Protein AF-A0AB34H3B6-F1 (afdb_monomer_lite)

Secondary structure (DSSP, 8-state):
-PPP-------S-----GGGGSTTTTTTT----HHHHHHHHHHHHHHTTTGGGGGGGGGGSSSHHHHHHHHHHHHHHHHHHHHHHHHHHHHTTS-HHHHHH-S-HHHHHHHHHHGGGTTHHHHHHHHHHHHHHHHHHHHHHHHHHHHHHTTSS-GGGGPPPTTT---HHHHHHHHHHHHHHTT-S-HHHHHHHHHHHHHHHHHHHHHHHHHHHHH-TTS--SS--THHHHHHHHH--S--PPP--S--------------------

Radius of gyration: 26.5 Å; chains: 1; bounding box: 55×44×91 Å

Foldseek 3Di:
DDDDDPPPDDDPDDPQPCPCVPPVNVCPPPDPDPVVVVLVVLVVVVLVPDLVLVVVCLVVDDPSLPVVVVCCVVVVVVSVVVVVVVVVLLSSQDPPVRVVPDPCSQLVSLCRPVPVCSVVRVVVVVVVVVVVVVSVLVSQLVVQLVCVVVVNDPVLQNDADPPPRHSVVSSVVVVVVVVVVVPDPDPSVVSVVVSVVVVVVVVVVVVVVVVCCVPPVPDDDSHDDCVCVVVVCVVDPDDDDDDDDDDDPDDDDDDDDDDDDDDDDD

pLDDT: mean 74.02, std 20.7, range [25.81, 95.31]

Organism: Eschrichtius robustus (NCBI:txid9764)

Structure (mmCIF, N/CA/C/O backbone):
data_AF-A0AB34H3B6-F1
#
_entry.id   AF-A0AB34H3B6-F1
#
loop_
_atom_site.group_PDB
_atom_site.id
_atom_site.type_symbol
_atom_site.label_atom_id
_atom_site.label_alt_id
_atom_site.label_comp_id
_atom_site.label_asym_id
_atom_site.label_entity_id
_atom_site.label_seq_id
_atom_site.pdbx_PDB_ins_code
_atom_site.Cartn_x
_atom_site.Cartn_y
_atom_site.Cartn_z
_atom_site.occupancy
_atom_site.B_iso_or_equiv
_atom_site.auth_seq_id
_atom_site.auth_comp_id
_atom_site.auth_asym_id
_atom_site.auth_atom_id
_atom_site.pdbx_PDB_model_num
ATOM 1 N N . MET A 1 1 ? 2.565 -2.023 -38.053 1.00 35.88 1 MET A N 1
ATOM 2 C CA . MET A 1 1 ? 3.930 -1.892 -38.608 1.00 35.88 1 MET A CA 1
ATOM 3 C C . MET A 1 1 ? 4.882 -1.800 -37.419 1.00 35.88 1 MET A C 1
ATOM 5 O O . MET A 1 1 ? 5.209 -0.711 -36.973 1.00 35.88 1 MET A O 1
ATOM 9 N N . GLY A 1 2 ? 5.152 -2.948 -36.789 1.00 37.97 2 GLY A N 1
ATOM 10 C CA . GLY A 1 2 ? 5.937 -3.048 -35.554 1.00 37.97 2 GLY A CA 1
ATOM 11 C C . GLY A 1 2 ? 7.413 -3.235 -35.881 1.00 37.97 2 GLY A C 1
ATOM 12 O O . GLY A 1 2 ? 7.739 -3.979 -36.806 1.00 37.97 2 GLY A O 1
ATOM 13 N N . ARG A 1 3 ? 8.295 -2.532 -35.169 1.00 35.34 3 ARG A N 1
ATOM 14 C CA . ARG A 1 3 ? 9.741 -2.733 -35.303 1.00 35.34 3 ARG A CA 1
ATOM 15 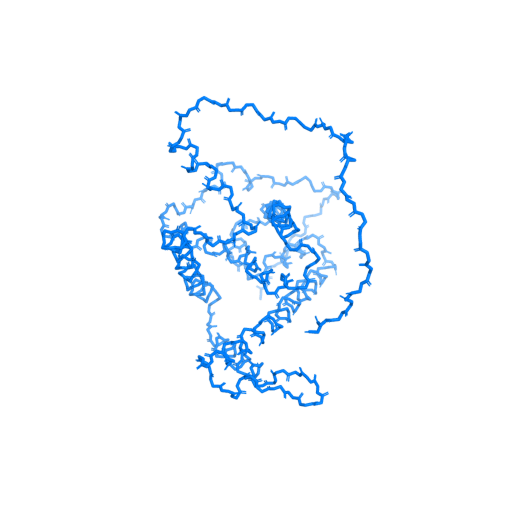C C . ARG A 1 3 ? 10.134 -4.065 -34.642 1.00 35.34 3 ARG A C 1
ATOM 17 O O . ARG A 1 3 ? 9.627 -4.346 -33.558 1.00 35.34 3 ARG A O 1
ATOM 24 N N . PRO A 1 4 ? 10.991 -4.880 -35.277 1.00 43.28 4 PRO A N 1
ATOM 25 C CA . PRO A 1 4 ? 11.461 -6.129 -34.697 1.00 43.28 4 PRO A CA 1
ATOM 26 C C . PRO A 1 4 ? 12.430 -5.851 -33.544 1.00 43.28 4 PRO A C 1
ATOM 28 O O . PRO A 1 4 ? 13.249 -4.938 -33.606 1.00 43.28 4 PRO A O 1
ATOM 31 N N . TYR A 1 5 ? 12.303 -6.652 -32.492 1.00 41.03 5 TYR A N 1
ATOM 32 C CA . TYR A 1 5 ? 13.225 -6.723 -31.368 1.00 41.03 5 TYR A CA 1
ATOM 33 C C . TYR A 1 5 ? 14.540 -7.350 -31.862 1.00 41.03 5 TYR A C 1
ATOM 35 O O . TYR A 1 5 ? 14.575 -8.509 -32.271 1.00 41.03 5 TYR A O 1
ATOM 43 N N . GLU A 1 6 ? 15.632 -6.588 -31.874 1.00 37.47 6 GLU A N 1
ATOM 44 C CA . GLU A 1 6 ? 16.966 -7.160 -32.066 1.00 37.47 6 GLU A CA 1
ATOM 45 C C . GLU A 1 6 ? 17.353 -7.923 -30.798 1.00 37.47 6 GLU A C 1
ATOM 47 O O . GLU A 1 6 ? 17.684 -7.348 -29.763 1.00 37.47 6 GLU A O 1
ATOM 52 N N . ALA A 1 7 ? 17.265 -9.249 -30.881 1.00 40.78 7 ALA A N 1
ATOM 53 C CA . ALA A 1 7 ? 17.792 -10.156 -29.879 1.00 40.78 7 ALA A CA 1
ATOM 54 C C . ALA A 1 7 ? 19.327 -10.107 -29.919 1.00 40.78 7 ALA A C 1
ATOM 56 O O . ALA A 1 7 ? 19.956 -10.671 -30.815 1.00 40.78 7 ALA A O 1
ATOM 57 N N . ALA A 1 8 ? 19.935 -9.437 -28.939 1.00 41.12 8 ALA A N 1
ATOM 58 C CA . ALA A 1 8 ? 21.369 -9.508 -28.704 1.00 41.12 8 ALA A CA 1
ATOM 59 C C . ALA A 1 8 ? 21.732 -10.911 -28.187 1.00 41.12 8 ALA A C 1
ATOM 61 O O . ALA A 1 8 ? 21.579 -11.235 -27.011 1.00 41.12 8 ALA A O 1
ATOM 62 N N . SER A 1 9 ? 22.196 -11.765 -29.096 1.00 45.03 9 SER A N 1
ATOM 63 C CA . SER A 1 9 ? 22.783 -13.070 -28.802 1.00 45.03 9 SER A CA 1
ATOM 64 C C . SER A 1 9 ? 24.197 -12.909 -28.226 1.00 45.03 9 SER A C 1
ATOM 66 O O . SER A 1 9 ? 25.133 -12.590 -28.958 1.00 45.03 9 SER A O 1
ATOM 68 N N . GLY A 1 10 ? 24.357 -13.171 -26.928 1.00 32.38 10 GLY A N 1
ATOM 69 C CA . GLY A 1 10 ? 25.639 -13.294 -26.224 1.00 32.38 10 GLY A CA 1
ATOM 70 C C . GLY A 1 10 ? 25.493 -14.225 -25.008 1.00 32.38 10 GLY A C 1
ATOM 71 O O . GLY A 1 10 ? 24.377 -14.385 -24.513 1.00 32.38 10 GLY A O 1
ATOM 72 N N . PRO A 1 11 ? 26.564 -14.908 -24.559 1.00 38.91 11 PRO A N 1
ATOM 73 C CA . PRO A 1 11 ? 26.460 -16.041 -23.647 1.00 38.91 11 PRO A CA 1
ATOM 74 C C . PRO A 1 11 ? 25.940 -15.628 -22.266 1.00 38.91 11 PRO A C 1
ATOM 76 O O . PRO A 1 11 ? 26.269 -14.571 -21.732 1.00 38.91 11 PRO A O 1
ATOM 79 N N . ALA A 1 12 ? 25.123 -16.517 -21.707 1.00 46.44 12 ALA A N 1
ATOM 80 C CA . ALA A 1 12 ? 24.476 -16.432 -20.410 1.00 46.44 12 ALA A CA 1
ATOM 81 C C . ALA A 1 12 ? 25.482 -16.225 -19.265 1.00 46.44 12 ALA A C 1
ATOM 83 O O . ALA A 1 12 ? 26.136 -17.169 -18.838 1.00 46.44 12 ALA A O 1
ATOM 84 N N . CYS A 1 13 ? 25.600 -14.974 -18.822 1.00 37.66 13 CYS A N 1
ATOM 85 C CA . CYS A 1 13 ? 25.981 -14.488 -17.491 1.00 37.66 13 CYS A CA 1
ATOM 86 C C . CYS A 1 13 ? 26.002 -12.959 -17.616 1.00 37.66 13 CYS A C 1
ATOM 88 O O . CYS A 1 13 ? 27.035 -12.356 -17.893 1.00 37.66 13 CYS A O 1
ATOM 90 N N . THR A 1 14 ? 24.824 -12.340 -17.531 1.00 42.84 14 THR A N 1
ATOM 91 C CA . THR A 1 14 ? 24.620 -10.894 -17.668 1.00 42.84 14 THR A CA 1
ATOM 92 C C . THR A 1 14 ? 25.473 -10.130 -16.657 1.00 42.84 14 THR A C 1
ATOM 94 O O . THR A 1 14 ? 25.101 -9.993 -15.492 1.00 42.84 14 THR A O 1
ATOM 97 N N . ALA A 1 15 ? 26.613 -9.607 -17.107 1.00 44.50 15 ALA A N 1
ATOM 98 C CA . ALA A 1 15 ? 27.239 -8.462 -16.470 1.00 44.50 15 ALA A CA 1
ATOM 99 C C . ALA A 1 15 ? 26.207 -7.326 -16.512 1.00 44.50 15 ALA A C 1
ATOM 101 O O . ALA A 1 15 ? 25.859 -6.851 -17.592 1.00 44.50 15 ALA A O 1
ATOM 102 N N . GLY A 1 16 ? 25.640 -6.967 -15.357 1.00 48.62 16 GLY A N 1
ATOM 103 C CA . GLY A 1 16 ? 24.670 -5.880 -15.265 1.00 48.62 16 GLY A CA 1
ATOM 104 C C . GLY A 1 16 ? 25.276 -4.615 -15.861 1.00 48.62 16 GLY A C 1
ATOM 105 O O . GLY A 1 16 ? 26.337 -4.167 -15.424 1.00 48.62 16 GLY A O 1
ATOM 106 N N . ASN A 1 17 ? 24.642 -4.063 -16.891 1.00 57.34 17 ASN A N 1
ATOM 107 C CA . ASN A 1 17 ? 25.086 -2.814 -17.484 1.00 57.34 17 ASN A CA 1
ATOM 108 C C . ASN A 1 17 ? 24.726 -1.681 -16.508 1.00 57.34 17 ASN A C 1
ATOM 110 O O . ASN A 1 17 ? 23.580 -1.253 -16.434 1.00 57.34 17 ASN A O 1
ATOM 114 N N . VAL A 1 18 ? 25.698 -1.231 -15.711 1.00 61.59 18 VAL A N 1
ATOM 115 C CA . VAL A 1 18 ? 25.513 -0.197 -14.672 1.00 61.59 18 VAL A CA 1
ATOM 116 C C . VAL A 1 18 ? 25.506 1.234 -15.222 1.00 61.59 18 VAL A C 1
ATOM 118 O O . VAL A 1 18 ? 25.518 2.180 -14.445 1.00 61.59 18 VAL A O 1
ATOM 121 N N . SER A 1 19 ? 25.454 1.420 -16.542 1.00 61.34 19 SER A N 1
ATOM 122 C CA . SER A 1 19 ? 25.451 2.751 -17.176 1.00 61.34 19 SER A CA 1
ATOM 123 C C . SER A 1 19 ? 24.285 3.647 -16.729 1.00 61.34 19 SER A C 1
ATOM 125 O O . SER A 1 19 ? 24.441 4.864 -16.626 1.00 61.34 19 SER A O 1
ATOM 127 N N . ASN A 1 20 ? 23.138 3.055 -16.380 1.00 60.47 20 ASN A N 1
ATOM 128 C CA . ASN A 1 20 ? 21.988 3.775 -15.813 1.00 60.47 20 ASN A CA 1
ATOM 129 C C . ASN A 1 20 ? 22.138 4.099 -14.312 1.00 60.47 20 ASN A C 1
ATOM 131 O O . ASN A 1 20 ? 21.362 4.889 -13.787 1.00 60.47 20 ASN A O 1
ATOM 135 N N . LEU A 1 21 ? 23.096 3.473 -13.619 1.00 61.31 21 LEU A N 1
ATOM 136 C CA . LEU A 1 21 ? 23.374 3.658 -12.187 1.00 61.31 21 LEU A CA 1
ATOM 137 C C . LEU A 1 21 ? 24.576 4.576 -11.933 1.00 61.31 21 LEU A C 1
ATOM 139 O O . LEU A 1 21 ? 24.942 4.809 -10.778 1.00 61.31 21 LEU A O 1
ATOM 143 N N . ASP A 1 22 ? 25.208 5.095 -12.988 1.00 67.50 22 ASP A N 1
ATOM 144 C CA . ASP A 1 22 ? 26.275 6.072 -12.837 1.00 67.50 22 ASP A CA 1
ATOM 145 C C . ASP A 1 22 ? 25.718 7.325 -12.132 1.00 67.50 22 ASP A C 1
ATOM 147 O O . ASP A 1 22 ? 24.701 7.878 -12.566 1.00 67.50 22 ASP A O 1
ATOM 151 N N . PRO A 1 23 ? 26.364 7.842 -11.066 1.00 60.81 23 PRO A N 1
ATOM 152 C CA . PRO A 1 23 ? 25.851 8.986 -10.303 1.00 60.81 23 PRO A CA 1
ATOM 153 C C . PRO A 1 23 ? 25.632 10.259 -11.134 1.00 60.81 23 PRO A C 1
ATOM 155 O O . PRO A 1 23 ? 24.926 11.165 -10.698 1.00 60.81 23 PRO A O 1
ATOM 158 N N . LYS A 1 24 ? 26.254 10.340 -12.318 1.00 60.97 24 LYS A N 1
ATOM 159 C CA . LYS A 1 24 ? 26.135 11.465 -13.254 1.00 60.97 24 LYS A CA 1
ATOM 160 C C . LYS A 1 24 ? 24.879 11.390 -14.131 1.00 60.97 24 LYS A C 1
ATOM 162 O O . LYS A 1 24 ? 24.302 12.435 -14.393 1.00 60.97 24 LYS A O 1
ATOM 167 N N . SER A 1 25 ? 24.460 10.191 -14.539 1.00 61.12 25 SER A N 1
ATOM 168 C CA . SER A 1 25 ? 23.263 9.947 -15.361 1.00 61.12 25 SER A CA 1
ATOM 169 C C . SER A 1 25 ? 22.015 9.677 -14.511 1.00 61.12 25 SER A C 1
ATOM 171 O O . SER A 1 25 ? 20.904 9.994 -14.920 1.00 61.12 25 SER A O 1
ATOM 173 N N . SER A 1 26 ? 22.186 9.162 -13.287 1.00 61.94 26 SER A N 1
ATOM 174 C CA . SER A 1 26 ? 21.082 8.745 -12.402 1.00 61.94 26 SER A CA 1
ATOM 175 C C . SER A 1 26 ? 20.159 9.884 -11.951 1.00 61.94 26 SER A C 1
ATOM 177 O O . SER A 1 26 ? 18.986 9.651 -11.673 1.00 61.94 26 SER A O 1
ATOM 179 N N . PHE A 1 27 ? 20.676 11.112 -11.851 1.00 66.94 27 PHE A N 1
ATOM 180 C CA . PHE A 1 27 ? 19.899 12.290 -11.435 1.00 66.94 27 PHE A CA 1
ATOM 181 C C . PHE A 1 27 ? 19.595 13.249 -12.592 1.00 66.94 27 PHE A C 1
ATOM 183 O O . PHE A 1 27 ? 18.986 14.303 -12.383 1.00 66.94 27 PHE A O 1
ATOM 190 N N . GLU A 1 28 ? 20.000 12.903 -13.812 1.00 62.88 28 GLU A N 1
ATOM 191 C CA . GLU A 1 28 ? 19.840 13.758 -14.981 1.00 62.88 28 GLU A CA 1
ATOM 192 C C . GLU A 1 28 ? 18.344 13.927 -15.311 1.00 62.88 28 GLU A C 1
ATOM 194 O O . GLU A 1 28 ? 17.594 12.960 -15.404 1.00 62.88 28 GLU A O 1
ATOM 199 N N . GLY A 1 29 ? 17.867 15.175 -15.392 1.00 67.75 29 GLY A N 1
ATOM 200 C CA . GLY A 1 29 ? 16.443 15.476 -15.607 1.00 67.75 29 GLY A CA 1
ATOM 201 C C . GLY A 1 29 ? 15.543 15.407 -14.360 1.00 67.75 29 GLY A C 1
ATOM 202 O O . GLY A 1 29 ? 14.331 15.611 -14.475 1.00 67.75 29 GLY A O 1
ATOM 203 N N . THR A 1 30 ? 16.099 15.182 -13.162 1.00 70.25 30 THR A N 1
ATOM 204 C CA . THR A 1 30 ? 15.311 15.159 -11.917 1.00 70.25 30 THR A CA 1
ATOM 205 C C . THR A 1 30 ? 14.800 16.554 -11.559 1.00 70.25 30 THR A C 1
ATOM 207 O O . THR A 1 30 ? 15.569 17.490 -11.334 1.00 70.25 30 THR A O 1
ATOM 210 N N . LYS A 1 31 ? 13.478 16.697 -11.443 1.00 74.75 31 LYS A N 1
ATOM 211 C CA . LYS A 1 31 ? 12.851 17.934 -10.964 1.00 74.75 31 LYS A CA 1
ATOM 212 C C . LYS A 1 31 ? 12.906 17.978 -9.437 1.00 74.75 31 LYS A C 1
ATOM 214 O O . LYS A 1 31 ? 12.082 17.363 -8.771 1.00 74.75 31 LYS A O 1
ATOM 219 N N . VAL A 1 32 ? 13.842 18.747 -8.889 1.00 78.38 32 VAL A N 1
ATOM 220 C CA . VAL A 1 32 ? 14.051 18.916 -7.433 1.00 78.38 32 VAL A CA 1
ATOM 221 C C . VAL A 1 32 ? 13.065 19.879 -6.759 1.00 78.38 32 VAL A C 1
ATOM 223 O O . VAL A 1 32 ? 13.283 20.311 -5.630 1.00 78.38 32 VAL A O 1
ATOM 226 N N . ASP A 1 33 ? 11.980 20.236 -7.443 1.00 87.62 33 ASP A N 1
ATOM 227 C CA . ASP A 1 33 ? 10.938 21.067 -6.853 1.00 87.62 33 ASP A CA 1
ATOM 228 C C . ASP A 1 33 ? 10.217 20.320 -5.722 1.00 87.62 33 ASP A C 1
ATOM 230 O O . ASP A 1 33 ? 9.939 19.120 -5.818 1.00 87.62 33 ASP A O 1
ATOM 234 N N . VAL A 1 34 ? 9.879 21.051 -4.659 1.00 86.00 34 VAL A N 1
ATOM 235 C CA . VAL A 1 34 ? 9.283 20.493 -3.438 1.00 86.00 34 VAL A CA 1
ATOM 236 C C . VAL A 1 34 ? 7.975 19.766 -3.756 1.00 86.00 34 VAL A C 1
ATOM 238 O O . VAL A 1 34 ? 7.725 18.696 -3.203 1.00 86.00 34 VAL A O 1
ATOM 241 N N . GLY A 1 35 ? 7.173 20.285 -4.693 1.00 85.19 35 GLY A N 1
ATOM 242 C CA . GLY A 1 35 ? 5.929 19.640 -5.114 1.00 85.19 35 GLY A CA 1
ATOM 243 C C . GLY A 1 35 ? 6.156 18.259 -5.733 1.00 85.19 35 GLY A C 1
ATOM 244 O O . GLY A 1 35 ? 5.478 17.299 -5.371 1.00 85.19 35 GLY A O 1
ATOM 245 N N . ASN A 1 36 ? 7.157 18.128 -6.607 1.00 84.88 36 ASN A N 1
ATOM 246 C CA . ASN A 1 36 ? 7.479 16.853 -7.255 1.00 84.88 36 ASN A CA 1
ATOM 247 C C . ASN A 1 36 ? 8.033 15.827 -6.260 1.00 84.88 36 ASN A C 1
ATOM 249 O O . ASN A 1 36 ? 7.684 14.650 -6.335 1.00 84.88 36 ASN A O 1
ATOM 253 N N . ILE A 1 37 ? 8.837 16.276 -5.290 1.00 87.06 37 ILE A N 1
ATOM 254 C CA . ILE A 1 37 ? 9.345 15.410 -4.220 1.00 87.06 37 ILE A CA 1
ATOM 255 C C . ILE A 1 37 ? 8.185 14.876 -3.370 1.00 87.06 37 ILE A C 1
ATOM 257 O O . ILE A 1 37 ? 8.136 13.683 -3.085 1.00 87.06 37 ILE A O 1
ATOM 261 N N . VAL A 1 38 ? 7.220 15.723 -2.999 1.00 86.69 38 VAL A N 1
ATOM 262 C CA . VAL A 1 38 ? 6.056 15.297 -2.201 1.00 86.69 38 VAL A CA 1
ATOM 263 C C . VAL A 1 38 ? 5.180 14.298 -2.963 1.00 86.69 38 VAL A C 1
ATOM 265 O O . VAL A 1 38 ? 4.775 13.288 -2.389 1.00 86.69 38 VAL A O 1
ATOM 268 N N . LEU A 1 39 ? 4.930 14.523 -4.256 1.00 85.31 39 LEU A N 1
ATOM 269 C CA . LEU A 1 39 ? 4.165 13.585 -5.089 1.00 85.31 39 LEU A CA 1
ATOM 270 C C . LEU A 1 39 ? 4.879 12.230 -5.240 1.00 85.31 39 LEU A C 1
ATOM 272 O O . LEU A 1 39 ? 4.243 11.174 -5.162 1.00 85.31 39 LEU A O 1
ATOM 276 N N . ALA A 1 40 ? 6.207 12.243 -5.383 1.00 86.81 40 ALA A N 1
ATOM 277 C CA . ALA A 1 40 ? 7.008 11.022 -5.388 1.00 86.81 40 ALA A CA 1
ATOM 278 C C . ALA A 1 40 ? 6.929 10.291 -4.035 1.00 86.81 40 ALA A C 1
ATOM 280 O O . ALA A 1 40 ? 6.748 9.072 -3.994 1.00 86.81 40 ALA A O 1
ATOM 281 N N . LEU A 1 41 ? 6.983 11.032 -2.921 1.00 87.56 41 LEU A N 1
ATOM 282 C CA . LEU A 1 41 ? 6.816 10.472 -1.580 1.00 87.56 41 LEU A CA 1
ATOM 283 C C . LEU A 1 41 ? 5.433 9.846 -1.383 1.00 87.56 41 LEU A C 1
ATOM 285 O O . LEU A 1 41 ? 5.354 8.799 -0.753 1.00 87.56 41 LEU A O 1
ATOM 289 N N . TYR A 1 42 ? 4.355 10.415 -1.928 1.00 88.56 42 TYR A N 1
ATOM 290 C CA . TYR A 1 42 ? 3.023 9.797 -1.851 1.00 88.56 42 TYR A CA 1
ATOM 291 C C . TYR A 1 42 ? 2.979 8.432 -2.530 1.00 88.56 42 TYR A C 1
ATOM 293 O O . TYR A 1 42 ? 2.486 7.474 -1.936 1.00 88.56 42 TYR A O 1
ATOM 301 N N . SER A 1 43 ? 3.573 8.317 -3.717 1.00 87.00 43 SER A N 1
ATOM 302 C CA . SER A 1 43 ? 3.665 7.036 -4.425 1.00 87.00 43 SER A CA 1
ATOM 303 C C . SER A 1 43 ? 4.504 6.017 -3.642 1.00 87.00 43 SER A C 1
ATOM 305 O O . SER A 1 43 ? 4.106 4.861 -3.494 1.00 87.00 43 SER A O 1
ATOM 307 N N . GLY A 1 44 ? 5.625 6.452 -3.057 1.00 88.56 44 GLY A N 1
ATOM 308 C CA . GLY A 1 44 ? 6.453 5.605 -2.195 1.00 88.56 44 GLY A CA 1
ATOM 309 C C . GLY A 1 44 ? 5.725 5.157 -0.924 1.00 88.56 44 GLY A C 1
ATOM 310 O O . GLY A 1 44 ? 5.699 3.974 -0.602 1.00 88.56 44 GLY A O 1
ATOM 311 N N . LEU A 1 45 ? 5.078 6.081 -0.215 1.00 87.94 45 LEU A N 1
ATOM 312 C CA . LEU A 1 45 ? 4.351 5.801 1.027 1.00 87.94 45 LEU A CA 1
ATOM 313 C C . LEU A 1 45 ? 3.134 4.901 0.794 1.00 87.94 45 LEU A C 1
ATOM 315 O O . LEU A 1 45 ? 2.810 4.094 1.664 1.00 87.94 45 LEU A O 1
ATOM 319 N N . PHE A 1 46 ? 2.495 5.001 -0.373 1.00 87.88 46 PHE A N 1
ATOM 320 C CA . PHE A 1 46 ? 1.444 4.076 -0.784 1.00 87.88 46 PHE A CA 1
ATOM 321 C C . PHE A 1 46 ? 1.970 2.636 -0.900 1.00 87.88 46 PHE A C 1
ATOM 323 O O . PHE A 1 46 ? 1.322 1.716 -0.405 1.00 87.88 46 PHE A O 1
ATOM 330 N N . ALA A 1 47 ? 3.174 2.436 -1.452 1.00 89.19 47 ALA A N 1
ATOM 331 C CA . ALA A 1 47 ? 3.795 1.111 -1.558 1.00 89.19 47 ALA A CA 1
ATOM 332 C C . ALA A 1 47 ? 4.139 0.483 -0.192 1.00 89.19 47 ALA A C 1
ATOM 334 O O . ALA A 1 47 ? 4.115 -0.739 -0.055 1.00 89.19 47 ALA A O 1
ATOM 335 N N . TYR A 1 48 ? 4.429 1.301 0.825 1.00 87.19 48 TYR A N 1
ATOM 336 C CA . TYR A 1 48 ? 4.591 0.857 2.221 1.00 87.19 48 TYR A CA 1
ATOM 337 C C . TYR A 1 48 ? 3.271 0.854 3.010 1.00 87.19 48 TYR A C 1
ATOM 339 O O . TYR A 1 48 ? 3.272 0.722 4.237 1.00 87.19 48 TYR A O 1
ATOM 347 N N . GLY A 1 49 ? 2.136 1.028 2.333 1.00 83.81 49 GLY A N 1
ATOM 348 C CA . GLY A 1 49 ? 0.816 1.029 2.941 1.00 83.81 49 GLY A CA 1
ATOM 349 C C . GLY A 1 49 ? 0.463 -0.296 3.621 1.00 83.81 49 GLY A C 1
ATOM 350 O O . GLY A 1 49 ? 1.055 -1.344 3.384 1.00 83.81 49 GLY A O 1
ATOM 351 N N . GLY A 1 50 ? -0.542 -0.244 4.493 1.00 80.31 50 GLY A N 1
ATOM 352 C CA . GLY A 1 50 ? -1.114 -1.434 5.129 1.00 80.31 50 GLY A CA 1
ATOM 353 C C . GLY A 1 50 ? -0.563 -1.790 6.509 1.00 80.31 50 GLY A C 1
ATOM 354 O O . GLY A 1 50 ? -1.136 -2.639 7.188 1.00 80.31 50 GLY A O 1
ATOM 355 N N . TRP A 1 51 ? 0.443 -1.065 7.001 1.00 82.12 51 TRP A N 1
ATOM 356 C CA . TRP A 1 51 ? 0.891 -1.161 8.396 1.00 82.12 51 TRP A CA 1
ATOM 357 C C . TRP A 1 51 ? -0.240 -0.903 9.410 1.00 82.12 51 TRP A C 1
ATOM 359 O O . TRP A 1 51 ? -0.239 -1.473 10.495 1.00 82.12 51 TRP A O 1
ATOM 369 N N . ASN A 1 52 ? -1.249 -0.101 9.048 1.00 80.00 52 ASN A N 1
ATOM 370 C CA . ASN A 1 52 ? -2.428 0.134 9.887 1.00 80.00 52 ASN A CA 1
ATOM 371 C C . ASN A 1 52 ? -3.302 -1.111 10.068 1.00 80.00 52 ASN A C 1
ATOM 373 O O . ASN A 1 52 ? -3.969 -1.231 11.094 1.00 80.00 52 ASN A O 1
ATOM 377 N N . TYR A 1 53 ? -3.300 -2.039 9.104 1.00 73.94 53 TYR A N 1
ATOM 378 C CA . TYR A 1 53 ? -4.156 -3.220 9.169 1.00 73.94 53 TYR A CA 1
ATOM 379 C C . TYR A 1 53 ? -3.728 -4.197 10.265 1.00 73.94 53 TYR A C 1
ATOM 381 O O . TYR A 1 53 ? -4.575 -4.898 10.816 1.00 73.94 53 TYR A O 1
ATOM 389 N N . LEU A 1 54 ? -2.446 -4.179 10.648 1.00 72.62 54 LEU A N 1
ATOM 390 C CA . LEU A 1 54 ? -1.914 -4.946 11.780 1.00 72.62 54 LEU A CA 1
ATOM 391 C C . LEU A 1 54 ? -2.663 -4.641 13.085 1.00 72.62 54 LEU A C 1
ATOM 393 O O . LEU A 1 54 ? -2.850 -5.539 13.906 1.00 72.62 54 LEU A O 1
ATOM 397 N N . ASN A 1 55 ? -3.156 -3.408 13.256 1.00 77.25 55 ASN A N 1
ATOM 398 C CA . ASN A 1 55 ? -3.917 -3.027 14.446 1.00 77.25 55 ASN A CA 1
ATOM 399 C C . ASN A 1 55 ? -5.222 -3.834 14.577 1.00 77.25 55 ASN A C 1
ATOM 401 O O . ASN A 1 55 ? -5.592 -4.216 15.680 1.00 77.25 55 ASN A O 1
ATOM 405 N N . PHE A 1 56 ? -5.885 -4.176 13.466 1.00 72.12 56 PHE A N 1
ATOM 406 C CA . PHE A 1 56 ? -7.133 -4.957 13.496 1.00 72.12 56 PHE A CA 1
ATOM 407 C C . PHE A 1 56 ? -6.924 -6.443 13.794 1.00 72.12 56 PHE A C 1
ATOM 409 O O . PHE A 1 56 ? -7.870 -7.130 14.170 1.00 72.12 56 PHE A O 1
ATOM 416 N N . VAL A 1 57 ? -5.703 -6.943 13.600 1.00 72.12 57 VAL A N 1
ATOM 417 C CA . VAL A 1 57 ? -5.321 -8.338 13.878 1.00 72.12 57 VAL A CA 1
ATOM 418 C C . VAL A 1 57 ? -4.589 -8.439 15.222 1.00 72.12 57 VAL A C 1
ATOM 420 O O . VAL A 1 57 ? -4.186 -9.512 15.656 1.00 72.12 57 VAL A O 1
ATOM 423 N N . THR A 1 58 ? -4.434 -7.316 15.929 1.00 77.88 58 THR A N 1
ATOM 424 C CA . THR A 1 58 ? -3.765 -7.284 17.234 1.00 77.88 58 THR A CA 1
ATOM 425 C C . THR A 1 58 ? -4.532 -8.088 18.283 1.00 77.88 58 THR A C 1
ATOM 427 O O . THR A 1 58 ? -3.903 -8.721 19.125 1.00 77.88 58 THR A O 1
ATOM 430 N N . GLU A 1 59 ? -5.866 -8.124 18.201 1.00 73.62 59 GLU A N 1
ATOM 431 C CA . GLU A 1 59 ? -6.716 -8.939 19.085 1.00 73.62 59 GLU A CA 1
ATOM 432 C C . GLU A 1 59 ? -6.490 -10.450 18.909 1.00 73.62 59 GLU A C 1
ATOM 434 O O . GLU A 1 59 ? -6.710 -11.221 19.837 1.00 73.62 59 GLU A O 1
ATOM 439 N N . GLU A 1 60 ? -6.003 -10.876 17.741 1.00 82.00 60 GLU A N 1
ATOM 440 C CA . GLU A 1 60 ? -5.718 -12.280 17.417 1.00 82.00 60 GLU A CA 1
ATOM 441 C C . GLU A 1 60 ? -4.245 -12.653 17.665 1.00 82.00 60 GLU A C 1
ATOM 443 O O . GLU A 1 60 ? -3.849 -13.813 17.535 1.00 82.00 60 GLU A O 1
ATOM 448 N N . MET A 1 61 ? -3.406 -11.678 18.021 1.00 82.31 61 MET A N 1
ATOM 449 C CA . MET A 1 61 ? -1.976 -11.878 18.211 1.00 82.31 61 MET A CA 1
ATOM 450 C C . MET A 1 61 ? -1.680 -12.461 19.595 1.00 82.31 61 MET A C 1
ATOM 452 O O . MET A 1 61 ? -2.100 -11.934 20.623 1.00 82.31 61 MET A O 1
ATOM 456 N N . ILE A 1 62 ? -0.860 -13.510 19.647 1.00 84.06 62 ILE A N 1
ATOM 457 C CA . ILE A 1 62 ? -0.331 -14.037 20.910 1.00 84.06 62 ILE A CA 1
ATOM 458 C C . ILE A 1 62 ? 0.612 -12.982 21.506 1.00 84.06 62 ILE A C 1
ATOM 460 O O . ILE A 1 62 ? 1.576 -12.595 20.850 1.00 84.06 62 ILE A O 1
ATOM 464 N N . ASN A 1 63 ? 0.371 -12.530 22.741 1.00 85.38 63 ASN A N 1
ATOM 465 C CA . ASN A 1 63 ? 1.179 -11.517 23.444 1.00 85.38 63 ASN A CA 1
ATOM 466 C C . ASN A 1 63 ? 1.413 -10.217 22.634 1.00 85.38 63 ASN A C 1
ATOM 468 O O . ASN A 1 63 ? 2.564 -9.872 22.324 1.00 85.38 63 ASN A O 1
ATOM 472 N N . PRO A 1 64 ? 0.350 -9.446 22.335 1.00 82.81 64 PRO A N 1
ATOM 473 C CA . PRO A 1 64 ? 0.421 -8.297 21.431 1.00 82.81 64 PRO A CA 1
ATOM 474 C C . PRO A 1 64 ? 1.394 -7.217 21.919 1.00 82.81 64 PRO A C 1
ATOM 476 O O . PRO A 1 64 ? 2.103 -6.616 21.119 1.00 82.81 64 PRO A O 1
ATOM 479 N N . TYR A 1 65 ? 1.516 -7.016 23.234 1.00 81.38 65 TYR A N 1
ATOM 480 C CA . TYR A 1 65 ? 2.365 -5.969 23.813 1.00 81.38 65 TYR A CA 1
ATOM 481 C C . TYR A 1 65 ? 3.857 -6.100 23.487 1.00 81.38 65 TYR A C 1
ATOM 483 O O . TYR A 1 65 ? 4.555 -5.090 23.406 1.00 81.38 65 TYR A O 1
ATOM 491 N N . ARG A 1 66 ? 4.348 -7.328 23.285 1.00 83.38 66 ARG A N 1
ATOM 492 C CA . ARG A 1 66 ? 5.750 -7.598 22.932 1.00 83.38 66 ARG A CA 1
ATOM 493 C C . ARG A 1 66 ? 5.911 -7.915 21.450 1.00 83.38 66 ARG A C 1
ATOM 495 O O . ARG A 1 66 ?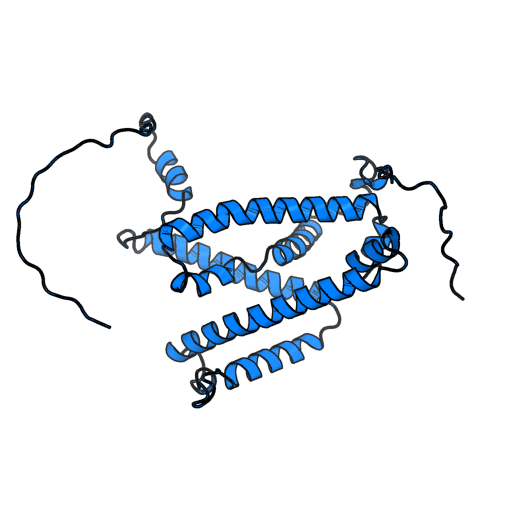 6.862 -7.446 20.829 1.00 83.38 66 ARG A O 1
ATOM 502 N N . ASN A 1 67 ? 4.989 -8.693 20.889 1.00 86.38 67 ASN A N 1
ATOM 503 C CA . ASN A 1 67 ? 5.129 -9.209 19.532 1.00 86.38 67 ASN A CA 1
ATOM 504 C C . ASN A 1 67 ? 4.787 -8.165 18.467 1.00 86.38 67 ASN A C 1
ATOM 506 O O . ASN A 1 67 ? 5.452 -8.135 17.438 1.00 86.38 67 ASN A O 1
ATOM 510 N N . LEU A 1 68 ? 3.844 -7.256 18.729 1.00 85.25 68 LEU A N 1
ATOM 511 C CA . LEU A 1 68 ? 3.489 -6.192 17.791 1.00 85.25 68 LEU A CA 1
ATOM 512 C C . LEU A 1 68 ? 4.656 -5.232 17.499 1.00 85.25 68 LEU A C 1
ATOM 514 O O . LEU A 1 68 ? 4.991 -5.063 16.326 1.00 85.25 68 LEU A O 1
ATOM 518 N N . PRO A 1 69 ? 5.329 -4.624 18.501 1.00 84.31 69 PRO A N 1
ATOM 519 C CA . PRO A 1 69 ? 6.455 -3.735 18.215 1.00 84.31 69 PRO A CA 1
ATOM 520 C C . PRO A 1 69 ? 7.640 -4.478 17.587 1.00 84.31 69 PRO A C 1
ATOM 522 O O . PRO A 1 69 ? 8.296 -3.939 16.698 1.00 84.31 69 PRO A O 1
ATOM 525 N N . LEU A 1 70 ? 7.897 -5.721 18.004 1.00 85.25 70 LEU A N 1
ATOM 526 C CA . LEU A 1 70 ? 8.979 -6.536 17.455 1.00 85.25 70 LEU A CA 1
ATOM 527 C C . LEU A 1 70 ? 8.714 -6.913 15.990 1.00 85.25 70 LEU A C 1
ATOM 529 O O . LEU A 1 70 ? 9.619 -6.814 15.165 1.00 85.25 70 LEU A O 1
ATOM 533 N N . ALA A 1 71 ? 7.469 -7.259 15.650 1.00 86.81 71 ALA A N 1
ATOM 534 C CA . ALA A 1 71 ? 7.061 -7.520 14.276 1.00 86.81 71 ALA A CA 1
ATOM 535 C C . ALA A 1 71 ? 7.293 -6.296 13.383 1.00 86.81 71 ALA A C 1
ATOM 537 O O . ALA A 1 71 ? 7.897 -6.444 12.328 1.00 86.81 71 ALA A O 1
ATOM 538 N N . ILE A 1 72 ? 6.910 -5.093 13.830 1.00 86.44 72 ILE A N 1
ATOM 539 C CA . ILE A 1 72 ? 7.109 -3.845 13.071 1.00 86.44 72 ILE A CA 1
ATOM 540 C C . ILE A 1 72 ? 8.601 -3.557 12.845 1.00 86.44 72 ILE A C 1
ATOM 542 O O . ILE A 1 72 ? 9.007 -3.236 11.727 1.00 86.44 72 ILE A O 1
ATOM 546 N N . ILE A 1 73 ? 9.428 -3.682 13.890 1.00 87.06 73 ILE A N 1
ATOM 547 C CA . ILE A 1 73 ? 10.870 -3.394 13.812 1.00 87.06 73 ILE A CA 1
ATOM 548 C C . ILE A 1 73 ? 11.586 -4.356 12.860 1.00 87.06 73 ILE A C 1
ATOM 550 O O . ILE A 1 73 ? 12.532 -3.945 12.197 1.00 87.06 73 ILE A O 1
ATOM 554 N N . ILE A 1 74 ? 11.145 -5.613 12.769 1.00 90.19 74 ILE A N 1
ATOM 555 C CA . ILE A 1 74 ? 11.740 -6.610 11.869 1.00 90.19 74 ILE A CA 1
ATOM 556 C C . ILE A 1 74 ? 11.163 -6.498 10.452 1.00 90.19 74 ILE A C 1
ATOM 558 O O . ILE A 1 74 ? 11.910 -6.579 9.479 1.00 90.19 74 ILE A O 1
ATOM 562 N N . SER A 1 75 ? 9.852 -6.286 10.303 1.00 90.31 75 SER A N 1
ATOM 563 C CA . SER A 1 75 ? 9.205 -6.273 8.989 1.00 90.31 75 SER A CA 1
ATOM 564 C C . SER A 1 75 ? 9.593 -5.053 8.157 1.00 90.31 75 SER A C 1
ATOM 566 O O . SER A 1 75 ? 9.838 -5.189 6.963 1.00 90.31 75 SER A O 1
ATOM 568 N N . LEU A 1 76 ? 9.684 -3.864 8.766 1.00 89.75 76 LEU A N 1
ATOM 569 C CA . LEU A 1 76 ? 10.021 -2.626 8.055 1.00 89.75 76 LEU A CA 1
ATOM 570 C C . LEU A 1 76 ? 11.369 -2.676 7.308 1.00 89.75 76 LEU A C 1
ATOM 572 O O . LEU A 1 76 ? 11.374 -2.381 6.109 1.00 89.75 76 LEU A O 1
ATOM 576 N N . PRO A 1 77 ? 12.506 -3.054 7.927 1.00 92.38 77 PRO A N 1
ATOM 577 C CA . PRO A 1 77 ? 13.785 -3.116 7.224 1.00 92.38 77 PRO A CA 1
ATOM 578 C C . PRO A 1 77 ? 13.809 -4.216 6.162 1.00 92.38 77 PRO A C 1
ATOM 580 O O . PRO A 1 77 ? 14.388 -4.004 5.100 1.00 92.38 77 PRO A O 1
ATOM 583 N N . ILE A 1 78 ? 13.148 -5.355 6.399 1.00 94.25 78 ILE A N 1
ATOM 584 C CA . ILE A 1 78 ? 13.062 -6.438 5.409 1.00 94.25 78 ILE A CA 1
ATOM 585 C C . ILE A 1 78 ? 12.313 -5.961 4.162 1.00 94.25 78 ILE A C 1
ATOM 587 O O . ILE A 1 78 ? 12.822 -6.105 3.053 1.00 94.25 78 ILE A O 1
ATOM 591 N N . VAL A 1 79 ? 11.137 -5.348 4.329 1.00 93.12 79 VAL A N 1
ATOM 592 C CA . VAL A 1 79 ? 10.356 -4.812 3.201 1.00 93.12 79 VAL A CA 1
ATOM 593 C C . VAL A 1 79 ? 11.144 -3.723 2.474 1.00 93.12 79 VAL A C 1
ATOM 595 O O . VAL A 1 79 ? 11.201 -3.723 1.247 1.00 93.12 79 VAL A O 1
ATOM 598 N N . THR A 1 80 ? 11.824 -2.851 3.224 1.00 92.44 80 THR A N 1
ATOM 599 C CA . THR A 1 80 ? 12.660 -1.789 2.648 1.00 92.44 80 THR A CA 1
ATOM 600 C C . THR A 1 80 ? 13.787 -2.363 1.796 1.00 92.44 80 THR A C 1
ATOM 602 O O . THR A 1 80 ? 13.996 -1.923 0.667 1.00 92.44 80 THR A O 1
ATOM 605 N N . LEU A 1 81 ? 14.483 -3.385 2.298 1.00 95.31 81 LEU A N 1
ATOM 606 C CA . LEU A 1 81 ? 15.553 -4.061 1.572 1.00 95.31 81 LEU A CA 1
ATOM 607 C C . LEU A 1 81 ? 15.034 -4.690 0.274 1.00 95.31 81 LEU A C 1
ATOM 609 O O . LEU A 1 81 ? 15.626 -4.484 -0.781 1.00 95.31 81 LEU A O 1
ATOM 613 N N . VAL A 1 82 ? 13.909 -5.408 0.330 1.00 94.69 82 VAL A N 1
ATOM 614 C CA . VAL A 1 82 ? 13.299 -6.035 -0.854 1.00 94.69 82 VAL A CA 1
ATOM 615 C C . VAL A 1 82 ? 12.896 -4.985 -1.890 1.00 94.69 82 VAL A C 1
ATOM 617 O O . VAL A 1 82 ? 13.156 -5.170 -3.079 1.00 94.69 82 VAL A O 1
ATOM 620 N N . TYR A 1 83 ? 12.314 -3.863 -1.465 1.00 93.19 83 TYR A N 1
ATOM 621 C CA . TYR A 1 83 ? 11.926 -2.787 -2.379 1.00 93.19 83 TYR A CA 1
ATOM 622 C C . TYR A 1 83 ? 13.141 -2.127 -3.034 1.00 93.19 83 TYR A C 1
ATOM 624 O O . TYR A 1 83 ? 13.127 -1.895 -4.242 1.00 93.19 83 TYR A O 1
ATOM 632 N N . VAL A 1 84 ? 14.211 -1.863 -2.279 1.00 92.88 84 VAL A N 1
ATOM 633 C CA . VAL A 1 84 ? 15.455 -1.306 -2.835 1.00 92.88 84 VAL A CA 1
ATOM 634 C C . VAL A 1 84 ? 16.089 -2.277 -3.833 1.00 92.88 84 VAL A C 1
ATOM 636 O O . VAL A 1 84 ? 16.445 -1.865 -4.934 1.00 92.88 84 VAL A O 1
ATOM 639 N N . LEU A 1 85 ? 16.170 -3.568 -3.496 1.00 92.50 85 LEU A N 1
ATOM 640 C CA . LEU A 1 85 ? 16.713 -4.595 -4.391 1.00 92.50 85 LEU A CA 1
ATOM 641 C C . LEU A 1 85 ? 15.882 -4.751 -5.671 1.00 92.50 85 LEU A C 1
ATOM 643 O O . LEU A 1 85 ? 16.445 -4.908 -6.751 1.00 92.50 85 LEU A O 1
ATOM 647 N N . THR A 1 86 ? 14.556 -4.663 -5.570 1.00 91.44 86 THR A N 1
ATOM 648 C CA . THR A 1 86 ? 13.661 -4.749 -6.735 1.00 91.44 86 THR A CA 1
ATOM 649 C C . THR A 1 86 ? 13.838 -3.543 -7.657 1.00 91.44 86 THR A C 1
ATOM 651 O O . THR A 1 86 ? 13.993 -3.711 -8.863 1.00 91.44 86 THR A O 1
ATOM 654 N N . ASN A 1 87 ? 13.901 -2.329 -7.098 1.00 90.50 87 ASN A N 1
ATOM 655 C CA . ASN A 1 87 ? 14.182 -1.127 -7.886 1.00 90.50 87 ASN A CA 1
ATOM 656 C C . ASN A 1 87 ? 15.561 -1.205 -8.558 1.00 90.50 87 ASN A C 1
ATOM 658 O O . ASN A 1 87 ? 15.685 -0.893 -9.738 1.00 90.50 87 ASN A O 1
ATOM 662 N N . LEU A 1 88 ? 16.586 -1.688 -7.847 1.00 88.62 88 LEU A N 1
ATOM 663 C CA . LEU A 1 88 ? 17.917 -1.903 -8.418 1.00 88.62 88 LEU A CA 1
ATOM 664 C C . LEU A 1 88 ? 17.883 -2.886 -9.604 1.00 88.62 88 LEU A C 1
ATOM 666 O O . LEU A 1 88 ? 18.526 -2.648 -10.628 1.00 88.62 88 LEU A O 1
ATOM 670 N N . ALA A 1 89 ? 17.102 -3.964 -9.503 1.00 88.00 89 ALA A N 1
ATOM 671 C CA . ALA A 1 89 ? 16.917 -4.907 -10.604 1.00 88.00 89 ALA A CA 1
ATOM 672 C C . ALA A 1 89 ? 16.236 -4.254 -11.823 1.00 88.00 89 ALA A C 1
ATOM 674 O O . ALA A 1 89 ? 16.629 -4.522 -12.958 1.00 88.00 89 ALA A O 1
ATOM 675 N N . TYR A 1 90 ? 15.275 -3.349 -11.617 1.00 87.44 90 TYR A N 1
ATOM 676 C CA . TYR A 1 90 ? 14.647 -2.610 -12.718 1.00 87.44 90 TYR A CA 1
ATOM 677 C C . TYR A 1 90 ? 15.611 -1.625 -13.391 1.00 87.44 90 TYR A C 1
ATOM 679 O O . TYR A 1 90 ? 15.745 -1.653 -14.611 1.00 87.44 90 TYR A O 1
ATOM 687 N N . PHE A 1 91 ? 16.363 -0.828 -12.625 1.00 84.50 91 PHE A N 1
ATOM 688 C CA . PHE A 1 91 ? 17.300 0.155 -13.193 1.00 84.50 91 PHE A CA 1
ATOM 689 C C . PHE A 1 91 ? 18.498 -0.467 -13.931 1.00 84.50 91 PHE A C 1
ATOM 691 O O . PHE A 1 91 ? 19.045 0.147 -14.847 1.00 84.50 91 PHE A O 1
ATOM 698 N N . THR A 1 92 ? 18.915 -1.683 -13.564 1.00 83.81 92 THR A N 1
ATOM 699 C CA . THR A 1 92 ? 20.009 -2.391 -14.262 1.00 83.81 92 THR A CA 1
ATOM 700 C C . THR A 1 92 ? 19.596 -2.977 -15.611 1.00 83.81 92 THR A C 1
ATOM 702 O O . THR A 1 92 ? 20.460 -3.380 -16.388 1.00 83.81 92 THR A O 1
ATOM 705 N N . THR A 1 93 ? 18.295 -3.050 -15.893 1.00 82.94 93 THR A N 1
ATOM 706 C CA . THR A 1 93 ? 17.764 -3.830 -17.017 1.00 82.94 93 THR A CA 1
ATOM 707 C C . THR A 1 93 ? 16.928 -3.004 -17.981 1.00 82.94 93 THR A C 1
ATOM 709 O O . THR A 1 93 ? 17.022 -3.215 -19.187 1.00 82.94 93 THR A O 1
ATOM 712 N N . LEU A 1 94 ? 16.164 -2.037 -17.474 1.00 81.75 94 LEU A N 1
ATOM 713 C CA . LEU A 1 94 ? 15.335 -1.128 -18.258 1.00 81.75 94 LEU A CA 1
ATOM 714 C C . LEU A 1 94 ? 15.887 0.297 -18.173 1.00 81.75 94 LEU A C 1
ATOM 716 O O . LEU A 1 94 ? 16.398 0.720 -17.132 1.00 81.75 94 LEU A O 1
ATOM 720 N N . SER A 1 95 ? 15.766 1.061 -19.261 1.00 84.44 95 SER A N 1
ATOM 721 C CA . SER A 1 95 ? 16.097 2.488 -19.223 1.00 84.44 95 SER A CA 1
ATOM 722 C C . SER A 1 95 ? 15.003 3.291 -18.495 1.00 84.44 95 SER A C 1
ATOM 724 O O . SER A 1 95 ? 13.834 2.886 -18.495 1.00 84.44 95 SER A O 1
ATOM 726 N N . PRO A 1 96 ? 15.327 4.455 -17.895 1.00 80.44 96 PRO A N 1
ATOM 727 C CA . PRO A 1 96 ? 14.331 5.307 -17.240 1.00 80.44 96 PRO A CA 1
ATOM 728 C C . PRO A 1 96 ? 13.159 5.699 -18.151 1.00 80.44 96 PRO A C 1
ATOM 730 O O . PRO A 1 96 ? 12.011 5.698 -17.715 1.00 80.44 96 PRO A O 1
ATOM 733 N N . GLU A 1 97 ? 13.418 5.967 -19.433 1.00 83.06 97 GLU A N 1
ATOM 734 C CA . GLU A 1 97 ? 12.378 6.313 -20.413 1.00 83.06 97 GLU A CA 1
ATOM 735 C C . GLU A 1 97 ? 11.400 5.155 -20.673 1.00 83.06 97 GLU A C 1
ATOM 737 O O . GLU A 1 97 ? 10.191 5.368 -20.792 1.00 83.06 97 GLU A O 1
ATOM 742 N N . GLN A 1 98 ? 11.901 3.916 -20.711 1.00 82.69 98 GLN A N 1
ATOM 743 C CA . GLN A 1 98 ? 11.062 2.722 -20.851 1.00 82.69 98 GLN A CA 1
ATOM 744 C C . GLN A 1 98 ? 10.190 2.506 -19.610 1.00 82.69 98 GLN A C 1
ATOM 746 O O . GLN A 1 98 ? 9.010 2.194 -19.736 1.00 82.69 98 GLN A O 1
ATOM 751 N N . MET A 1 99 ? 10.730 2.739 -18.411 1.00 85.00 99 MET A N 1
ATOM 752 C CA . MET A 1 99 ? 9.950 2.623 -17.173 1.00 85.00 99 MET A CA 1
ATOM 753 C C . MET A 1 99 ? 8.856 3.686 -17.057 1.00 85.00 99 MET A C 1
ATOM 755 O O . MET A 1 99 ? 7.775 3.381 -16.569 1.00 85.00 99 MET A O 1
ATOM 759 N N . LEU A 1 100 ? 9.107 4.913 -17.523 1.00 83.94 100 LEU A N 1
ATOM 760 C CA . LEU A 1 100 ? 8.114 5.994 -17.498 1.00 83.94 100 LEU A CA 1
ATOM 761 C C . LEU A 1 100 ? 6.976 5.800 -18.509 1.00 83.94 100 LEU A C 1
ATOM 763 O O . LEU A 1 100 ? 5.893 6.347 -18.318 1.00 83.94 100 LEU A O 1
ATOM 767 N N . THR A 1 101 ? 7.224 5.062 -19.591 1.00 85.25 101 THR A N 1
ATOM 768 C CA . THR A 1 101 ? 6.222 4.781 -20.633 1.00 85.25 101 THR A CA 1
ATOM 769 C C . THR A 1 101 ? 5.474 3.469 -20.407 1.00 85.25 101 THR A C 1
ATOM 771 O O . THR A 1 101 ? 4.421 3.261 -21.009 1.00 85.25 101 THR A O 1
ATOM 774 N N . SER A 1 102 ? 5.988 2.602 -19.534 1.00 85.88 102 SER A N 1
ATOM 775 C CA . SER A 1 102 ? 5.377 1.323 -19.200 1.00 85.88 102 SER A CA 1
ATOM 776 C C . SER A 1 102 ? 4.327 1.448 -18.100 1.00 85.88 102 SER A C 1
ATOM 778 O O . SER A 1 102 ? 4.591 1.958 -17.013 1.00 85.88 102 SER A O 1
ATOM 780 N N . GLU A 1 103 ? 3.142 0.889 -18.345 1.00 82.50 103 GLU A N 1
ATOM 781 C CA . GLU A 1 103 ? 2.113 0.723 -17.312 1.00 82.50 103 GLU A CA 1
ATOM 782 C C . GLU A 1 103 ? 2.450 -0.417 -16.328 1.00 82.50 103 GLU A C 1
ATOM 784 O O . GLU A 1 103 ? 1.940 -0.442 -15.208 1.00 82.50 103 GLU A O 1
ATOM 789 N N . ALA A 1 104 ? 3.308 -1.367 -16.725 1.00 87.06 104 ALA A N 1
ATOM 790 C CA . ALA A 1 104 ? 3.597 -2.585 -15.969 1.00 87.06 104 ALA A CA 1
ATOM 791 C C . ALA A 1 104 ? 5.084 -2.976 -16.044 1.00 87.06 104 ALA A C 1
ATOM 793 O O . ALA A 1 104 ? 5.458 -3.987 -16.642 1.00 87.06 104 ALA A O 1
ATOM 794 N N . VAL A 1 105 ? 5.926 -2.217 -15.339 1.00 87.19 105 VAL A N 1
ATOM 795 C CA . VAL A 1 105 ? 7.396 -2.380 -15.312 1.00 87.19 105 VAL A CA 1
ATOM 796 C C . VAL A 1 105 ? 7.843 -3.820 -15.008 1.00 87.19 105 VAL A C 1
ATOM 798 O O . VAL A 1 105 ? 8.785 -4.329 -15.615 1.00 87.19 105 VAL A O 1
ATOM 801 N N . ALA A 1 106 ? 7.143 -4.520 -14.109 1.00 86.88 106 ALA A N 1
ATOM 802 C CA . ALA A 1 106 ? 7.461 -5.908 -13.767 1.00 86.88 106 ALA A CA 1
ATOM 803 C C . ALA A 1 106 ? 7.297 -6.874 -14.956 1.00 86.88 106 ALA A C 1
ATOM 805 O O . ALA A 1 106 ? 8.081 -7.811 -15.105 1.00 86.88 106 ALA A O 1
ATOM 806 N N . VAL A 1 107 ? 6.290 -6.655 -15.806 1.00 86.38 107 VAL A N 1
ATOM 807 C CA . VAL A 1 107 ? 6.024 -7.505 -16.975 1.00 86.38 107 VAL A CA 1
ATOM 808 C C . VAL A 1 107 ? 7.090 -7.280 -18.042 1.00 86.38 107 VAL A C 1
ATOM 810 O O . VAL A 1 107 ? 7.592 -8.253 -18.601 1.00 86.38 107 VAL A O 1
ATOM 813 N N . ASP A 1 108 ? 7.507 -6.034 -18.261 1.00 86.75 108 ASP A N 1
ATOM 814 C CA . ASP A 1 108 ? 8.586 -5.715 -19.203 1.00 86.75 108 ASP A CA 1
ATOM 815 C C . ASP A 1 108 ? 9.926 -6.302 -18.764 1.00 86.75 108 ASP A C 1
ATOM 817 O O . ASP A 1 108 ? 10.638 -6.902 -19.573 1.00 86.75 108 ASP A O 1
ATOM 821 N N . PHE A 1 109 ? 10.222 -6.245 -17.462 1.00 86.81 109 PHE A N 1
ATOM 822 C CA . PHE A 1 109 ? 11.368 -6.941 -16.881 1.00 86.81 109 PHE A CA 1
ATOM 823 C C . PHE A 1 109 ? 11.320 -8.454 -17.162 1.00 86.81 109 PHE A C 1
ATOM 825 O O . PHE A 1 109 ? 12.328 -9.059 -17.547 1.00 86.81 109 PHE A O 1
ATOM 832 N N . GLY A 1 110 ? 10.142 -9.067 -16.993 1.00 84.50 110 GLY A N 1
ATOM 833 C CA . GLY A 1 110 ? 9.908 -10.483 -17.270 1.00 84.50 110 GLY A CA 1
ATOM 834 C C . GLY A 1 110 ? 10.073 -10.839 -18.747 1.00 84.50 110 GLY A C 1
ATOM 835 O O . GLY A 1 110 ? 10.711 -11.840 -19.065 1.00 84.50 110 GLY A O 1
ATOM 836 N N . ASN A 1 111 ? 9.557 -10.007 -19.651 1.00 86.31 111 ASN A N 1
ATOM 837 C CA . ASN A 1 111 ? 9.709 -10.185 -21.095 1.00 86.31 111 ASN A CA 1
ATOM 838 C C . ASN A 1 111 ? 11.180 -10.127 -21.525 1.00 86.31 111 ASN A C 1
ATOM 840 O O . ASN A 1 111 ? 11.591 -10.920 -22.371 1.00 86.31 111 ASN A O 1
ATOM 844 N N . TYR A 1 112 ? 11.976 -9.246 -20.911 1.00 84.12 112 TYR A N 1
ATOM 845 C CA . TYR A 1 112 ? 13.396 -9.103 -21.228 1.00 84.12 112 TYR A CA 1
ATOM 846 C C . TYR A 1 112 ? 14.238 -10.320 -20.799 1.00 84.12 112 TYR A C 1
ATOM 848 O O . TYR A 1 112 ? 15.101 -10.759 -21.554 1.00 84.12 112 TYR A O 1
ATOM 856 N N . HIS A 1 113 ? 13.983 -10.902 -19.618 1.00 84.19 113 HIS A N 1
ATOM 857 C CA . HIS A 1 113 ? 14.825 -11.985 -19.072 1.00 84.19 113 HIS A CA 1
ATOM 858 C C . HIS A 1 113 ? 14.300 -13.396 -19.322 1.00 84.19 113 HIS A C 1
ATOM 860 O O . HIS A 1 113 ? 15.085 -14.326 -19.495 1.00 84.19 113 HIS A O 1
ATOM 866 N N . LEU A 1 114 ? 12.981 -13.587 -19.264 1.00 79.94 114 LEU A N 1
ATOM 867 C CA . LEU A 1 114 ? 12.382 -14.921 -19.179 1.00 79.94 114 LEU A CA 1
ATOM 868 C C . LEU A 1 114 ? 11.923 -15.450 -20.539 1.00 79.94 114 LEU A C 1
ATOM 870 O O . LEU A 1 114 ? 11.637 -16.643 -20.645 1.00 79.94 114 LEU A O 1
ATOM 874 N N . GLY A 1 115 ? 11.869 -14.602 -21.574 1.00 80.31 115 GLY A N 1
ATOM 875 C CA . GLY A 1 115 ? 11.506 -14.986 -22.939 1.00 80.31 115 GLY A CA 1
ATOM 876 C C . GLY A 1 115 ? 10.217 -15.813 -22.981 1.00 80.31 115 GLY A C 1
ATOM 877 O O . GLY A 1 115 ? 9.132 -15.301 -22.732 1.00 80.31 115 GLY A O 1
ATOM 878 N N . VAL A 1 116 ? 10.340 -17.119 -23.240 1.00 78.62 116 VAL A N 1
ATOM 879 C CA . VAL A 1 116 ? 9.218 -18.080 -23.318 1.00 78.62 116 VAL A CA 1
ATOM 880 C C . VAL A 1 116 ? 8.443 -18.216 -21.994 1.00 78.62 116 VAL A C 1
ATOM 882 O O . VAL A 1 116 ? 7.260 -18.550 -21.998 1.00 78.62 116 VAL A O 1
ATOM 885 N N . MET A 1 117 ? 9.080 -17.935 -20.855 1.00 81.06 117 MET A N 1
ATOM 886 C CA . MET A 1 117 ? 8.480 -18.029 -19.517 1.00 81.06 117 MET A CA 1
ATOM 887 C C . MET A 1 117 ? 7.993 -16.677 -18.972 1.00 81.06 117 MET A C 1
ATOM 889 O O . MET A 1 117 ? 7.725 -16.555 -17.776 1.00 81.06 117 MET A O 1
ATOM 893 N N . SER A 1 118 ? 7.846 -15.652 -19.818 1.00 83.44 118 SER A N 1
ATOM 894 C CA . SER A 1 118 ? 7.427 -14.316 -19.373 1.00 83.44 118 SER A CA 1
ATOM 895 C C . SER A 1 118 ? 6.012 -14.267 -18.788 1.00 83.44 118 SER A C 1
ATOM 897 O O . SER A 1 118 ? 5.736 -13.414 -17.947 1.00 83.44 118 SER A O 1
ATOM 899 N N . TRP A 1 119 ? 5.142 -15.222 -19.143 1.00 86.38 119 TRP A N 1
ATOM 900 C CA . TRP A 1 119 ? 3.774 -15.351 -18.620 1.00 86.38 119 TRP A CA 1
ATOM 901 C C . TRP A 1 119 ? 3.711 -15.597 -17.105 1.00 86.38 119 TRP A C 1
ATOM 903 O O . TRP A 1 119 ? 2.687 -15.336 -16.476 1.00 86.38 119 TRP A O 1
ATOM 913 N N . ILE A 1 120 ? 4.802 -16.069 -16.501 1.00 90.56 120 ILE A N 1
ATOM 914 C CA . ILE A 1 120 ? 4.868 -16.379 -15.073 1.00 90.56 120 ILE A CA 1
ATOM 915 C C . ILE A 1 120 ? 4.728 -15.107 -14.223 1.00 90.56 120 ILE A C 1
ATOM 917 O O . ILE A 1 120 ? 4.004 -15.098 -13.226 1.00 90.56 120 ILE A O 1
ATOM 921 N N . ILE A 1 121 ? 5.377 -14.014 -14.633 1.00 90.94 121 ILE A N 1
ATOM 922 C CA . ILE A 1 121 ? 5.367 -12.745 -13.895 1.00 90.94 121 ILE A CA 1
ATOM 923 C C . ILE A 1 121 ? 3.956 -12.151 -13.755 1.00 90.94 121 ILE A C 1
ATOM 925 O O . ILE A 1 121 ? 3.538 -11.931 -12.616 1.00 90.94 121 ILE A O 1
ATOM 929 N N . PRO A 1 122 ? 3.177 -11.920 -14.834 1.00 90.62 122 PRO A N 1
ATOM 930 C CA . PRO A 1 122 ? 1.830 -11.376 -14.701 1.00 90.62 122 PRO A CA 1
ATOM 931 C C . PRO A 1 122 ? 0.892 -12.302 -13.915 1.00 90.62 122 PRO A C 1
ATOM 933 O O . PRO A 1 122 ? 0.016 -11.803 -13.214 1.00 90.62 122 PRO A O 1
ATOM 936 N N . VAL A 1 123 ? 1.091 -13.627 -13.952 1.00 93.62 123 VAL A N 1
ATOM 937 C CA . VAL A 1 123 ? 0.308 -14.565 -13.129 1.00 93.62 123 VAL A CA 1
ATOM 938 C C . VAL A 1 123 ? 0.581 -14.355 -11.638 1.00 93.62 123 VAL A C 1
ATOM 940 O O . VAL A 1 123 ? -0.361 -14.179 -10.867 1.00 93.62 123 VAL A O 1
ATOM 943 N N . PHE A 1 124 ? 1.847 -14.320 -11.213 1.00 93.62 124 PHE A N 1
ATOM 944 C CA . PHE A 1 124 ? 2.179 -14.102 -9.800 1.00 93.62 124 PHE A CA 1
ATOM 945 C C . PHE A 1 124 ? 1.806 -12.699 -9.312 1.00 93.62 124 PHE A C 1
ATOM 947 O O . PHE A 1 124 ? 1.287 -12.559 -8.203 1.00 93.62 124 PHE A O 1
ATOM 954 N N . VAL A 1 125 ? 2.008 -11.669 -10.142 1.00 92.81 125 VAL A N 1
ATOM 955 C CA . VAL A 1 125 ? 1.573 -10.298 -9.830 1.00 92.81 125 VAL A CA 1
ATOM 956 C C . VAL A 1 125 ? 0.051 -10.247 -9.688 1.00 92.81 125 VAL A C 1
ATOM 958 O O . VAL A 1 125 ? -0.448 -9.728 -8.692 1.00 92.81 125 VAL A O 1
ATOM 961 N N . GLY A 1 126 ? -0.693 -10.864 -10.610 1.00 93.81 126 GLY A N 1
ATOM 962 C CA . GLY A 1 126 ? -2.153 -10.936 -10.551 1.00 93.81 126 GLY A CA 1
ATOM 963 C C . GLY A 1 126 ? -2.668 -11.649 -9.297 1.00 93.81 126 GLY A C 1
ATOM 964 O O . GLY A 1 126 ? -3.562 -11.136 -8.623 1.00 93.81 126 GLY A O 1
ATOM 965 N N . LEU A 1 127 ? -2.067 -12.787 -8.932 1.00 95.00 127 LEU A N 1
ATOM 966 C CA . LEU A 1 127 ? -2.399 -13.512 -7.698 1.00 95.00 127 LEU A CA 1
ATOM 967 C C . LEU A 1 127 ? -2.117 -12.675 -6.441 1.00 95.00 127 LEU A C 1
ATOM 969 O O . LEU A 1 127 ? -2.918 -12.684 -5.506 1.00 95.00 127 LEU A O 1
ATOM 973 N N . SER A 1 128 ? -1.019 -11.915 -6.430 1.00 94.50 128 SER A N 1
ATOM 974 C CA . SER A 1 128 ? -0.677 -11.003 -5.332 1.00 94.50 128 SER A CA 1
ATOM 975 C C . SER A 1 128 ? -1.696 -9.865 -5.194 1.00 94.50 128 SER A C 1
ATOM 977 O O . SER A 1 128 ? -2.232 -9.632 -4.106 1.00 94.50 128 SER A O 1
ATOM 979 N N . CYS A 1 129 ? -2.047 -9.205 -6.304 1.00 92.31 129 CYS A N 1
ATOM 980 C CA . CYS A 1 129 ? -3.069 -8.158 -6.324 1.00 92.31 129 CYS A CA 1
ATOM 981 C C . CYS A 1 129 ? -4.431 -8.688 -5.848 1.00 92.31 129 CYS A C 1
ATOM 983 O O . CYS A 1 129 ? -5.095 -8.042 -5.036 1.00 92.31 129 CYS A O 1
ATOM 985 N N . PHE A 1 130 ? -4.820 -9.889 -6.287 1.00 93.38 130 PHE A N 1
ATOM 986 C CA . PHE A 1 130 ? -6.048 -10.545 -5.836 1.00 93.38 130 PHE A CA 1
ATOM 987 C C . PHE A 1 130 ? -6.037 -10.811 -4.323 1.00 93.38 130 PHE A C 1
ATOM 989 O O . PHE A 1 130 ? -7.011 -10.510 -3.629 1.00 93.38 130 PHE A O 1
ATOM 996 N N . GLY A 1 131 ? -4.917 -11.311 -3.790 1.00 92.94 131 GLY A N 1
ATOM 997 C CA . GLY A 1 131 ? -4.734 -11.525 -2.354 1.00 92.94 131 GLY A CA 1
ATOM 998 C C . GLY A 1 131 ? -4.852 -10.235 -1.534 1.00 92.94 131 GLY A C 1
ATOM 999 O O . GLY A 1 131 ? -5.510 -10.228 -0.493 1.00 92.94 131 GLY A O 1
ATOM 1000 N N . SER A 1 132 ? -4.282 -9.130 -2.026 1.00 90.75 132 SER A N 1
ATOM 1001 C CA . SER A 1 132 ? -4.339 -7.820 -1.361 1.00 90.75 132 SER A CA 1
ATOM 1002 C C . SER A 1 132 ? -5.770 -7.272 -1.252 1.00 90.75 132 SER A C 1
ATOM 1004 O O . SER A 1 132 ? -6.197 -6.837 -0.175 1.00 90.75 132 SER A O 1
ATOM 1006 N N . VAL A 1 133 ? -6.552 -7.358 -2.335 1.00 90.62 133 VAL A N 1
ATOM 1007 C CA . VAL A 1 133 ? -7.962 -6.928 -2.332 1.00 90.62 133 VAL A CA 1
ATOM 1008 C C . VAL A 1 133 ? -8.797 -7.810 -1.405 1.00 90.62 133 VAL A C 1
ATOM 1010 O O . VAL A 1 133 ? -9.584 -7.291 -0.614 1.00 90.62 133 VAL A O 1
ATOM 1013 N N . ASN A 1 134 ? -8.583 -9.128 -1.429 1.00 90.88 134 ASN A N 1
ATOM 1014 C CA . ASN A 1 134 ? -9.279 -10.053 -0.534 1.00 90.88 134 ASN A CA 1
ATOM 1015 C C . ASN A 1 134 ? -8.991 -9.743 0.950 1.00 90.88 134 ASN A C 1
ATOM 1017 O O . ASN A 1 134 ? -9.911 -9.642 1.759 1.00 90.88 134 ASN A O 1
ATOM 1021 N N . GLY A 1 135 ? -7.724 -9.497 1.302 1.00 87.06 135 GLY A N 1
ATOM 1022 C CA . GLY A 1 135 ? -7.341 -9.071 2.653 1.00 87.06 135 GLY A CA 1
ATOM 1023 C C . GLY A 1 135 ? -8.004 -7.755 3.075 1.00 87.06 135 GLY A C 1
ATOM 1024 O O . GLY A 1 135 ? -8.484 -7.628 4.203 1.00 87.06 135 GLY A O 1
ATOM 1025 N N . SER A 1 136 ? -8.104 -6.799 2.149 1.00 87.00 136 SER A N 1
ATOM 1026 C CA . SER A 1 136 ? -8.727 -5.491 2.393 1.00 87.00 136 SER A CA 1
ATOM 1027 C C . SER A 1 136 ? -10.242 -5.582 2.635 1.00 87.00 136 SER A C 1
ATOM 1029 O O . SER A 1 136 ? -10.800 -4.784 3.392 1.00 87.00 136 SER A O 1
ATOM 1031 N N . LEU A 1 137 ? -10.927 -6.569 2.047 1.00 87.75 137 LEU A N 1
ATOM 1032 C CA . LEU A 1 137 ? -12.356 -6.807 2.292 1.00 87.75 137 LEU A CA 1
ATOM 1033 C C . LEU A 1 137 ? -12.616 -7.305 3.721 1.00 87.75 137 LEU A C 1
ATOM 1035 O O . LEU A 1 137 ? -13.566 -6.852 4.370 1.00 87.75 137 LEU A O 1
ATOM 1039 N N . PHE A 1 138 ? -11.749 -8.178 4.247 1.00 83.44 138 PHE A N 1
ATOM 1040 C CA . PHE A 1 138 ? -11.854 -8.647 5.631 1.00 83.44 138 PHE A CA 1
ATOM 1041 C C . PHE A 1 138 ? -11.690 -7.506 6.636 1.00 83.44 138 PHE A C 1
ATOM 1043 O O . PHE A 1 138 ? -12.505 -7.380 7.551 1.00 83.44 138 PHE A O 1
ATOM 1050 N N . THR A 1 139 ? -10.695 -6.637 6.456 1.00 83.62 139 THR A N 1
ATOM 1051 C CA . THR A 1 139 ? -10.460 -5.511 7.376 1.00 83.62 139 THR A CA 1
ATOM 1052 C C . THR A 1 139 ? -11.570 -4.464 7.297 1.00 83.62 139 THR A C 1
ATOM 1054 O O . THR A 1 139 ? -12.058 -4.013 8.335 1.00 83.62 139 THR A O 1
ATOM 1057 N N . SER A 1 140 ? -12.041 -4.140 6.089 1.00 84.88 140 SER A N 1
ATOM 1058 C CA . SER A 1 140 ? -13.119 -3.163 5.876 1.00 84.88 140 SER A CA 1
ATOM 1059 C C . SER A 1 140 ? -14.408 -3.574 6.588 1.00 84.88 140 SER A C 1
ATOM 1061 O O . SER A 1 140 ? -15.046 -2.756 7.250 1.00 84.88 140 SER A O 1
ATOM 1063 N N . SER A 1 141 ? -14.772 -4.858 6.524 1.00 83.69 141 SER A N 1
ATOM 1064 C CA . SER A 1 141 ? -15.983 -5.360 7.182 1.00 83.69 141 SER A CA 1
ATOM 1065 C C . SER A 1 141 ? -15.974 -5.196 8.710 1.00 83.69 141 SER A C 1
ATOM 1067 O O . SER A 1 141 ? -16.990 -4.807 9.289 1.00 83.69 141 SER A O 1
ATOM 1069 N N . ARG A 1 142 ? -14.819 -5.403 9.363 1.00 82.81 142 ARG A N 1
ATOM 1070 C CA . ARG A 1 142 ? -14.655 -5.196 10.814 1.00 82.81 142 ARG A CA 1
ATOM 1071 C C . ARG A 1 142 ? -14.871 -3.735 11.200 1.00 82.81 142 ARG A C 1
ATOM 1073 O O . ARG A 1 142 ? -15.545 -3.454 12.189 1.00 82.81 142 ARG A O 1
ATOM 1080 N N . LEU A 1 143 ? -14.347 -2.811 10.395 1.00 84.56 143 LEU A N 1
ATOM 1081 C CA . LEU A 1 143 ? -14.483 -1.377 10.639 1.00 84.56 143 LEU A CA 1
ATOM 1082 C C . LEU A 1 143 ? -15.950 -0.923 10.580 1.00 84.56 143 LEU A C 1
ATOM 1084 O O . LEU A 1 143 ? -16.407 -0.223 11.483 1.00 84.56 143 LEU A O 1
ATOM 1088 N N . PHE A 1 144 ? -16.706 -1.359 9.565 1.00 84.62 144 PHE A N 1
ATOM 1089 C CA . PHE A 1 144 ? -18.135 -1.033 9.458 1.00 84.62 144 PHE A CA 1
ATOM 1090 C C . PHE A 1 144 ? -18.954 -1.615 10.613 1.00 84.62 144 PHE A C 1
ATOM 1092 O O . PHE A 1 144 ? -19.848 -0.942 11.125 1.00 84.62 144 PHE A O 1
ATOM 1099 N N . PHE A 1 145 ? -18.627 -2.831 11.060 1.00 81.62 145 PHE A N 1
ATOM 1100 C CA . PHE A 1 145 ? -19.306 -3.467 12.187 1.00 81.62 145 PHE A CA 1
ATOM 1101 C C . PHE A 1 145 ? -19.132 -2.674 13.489 1.00 81.62 145 PHE A C 1
ATOM 1103 O O . PHE A 1 145 ? -20.118 -2.391 14.171 1.00 81.62 145 PHE A O 1
ATOM 1110 N N . VAL A 1 146 ? -17.900 -2.270 13.814 1.00 83.25 146 VAL A N 1
ATOM 1111 C CA . VAL A 1 146 ? -17.619 -1.464 15.013 1.00 83.25 146 VAL A CA 1
ATOM 1112 C C . VAL A 1 146 ? -18.237 -0.068 14.888 1.00 83.25 146 VAL A C 1
ATOM 1114 O O . VAL A 1 146 ? -18.918 0.379 15.806 1.00 83.25 146 VAL A O 1
ATOM 1117 N N . GLY A 1 14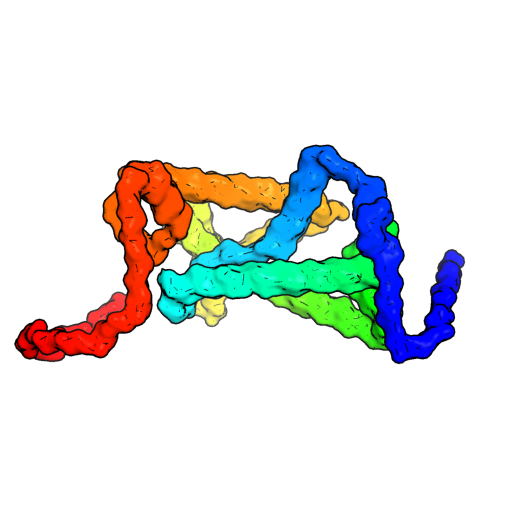7 ? -18.099 0.594 13.734 1.00 85.19 147 GLY A N 1
ATOM 1118 C CA . GLY A 1 147 ? -18.647 1.941 13.532 1.00 85.19 147 GLY A CA 1
ATOM 1119 C C . GLY A 1 147 ? -20.178 2.013 13.617 1.00 85.19 147 GLY A C 1
ATOM 1120 O O . GLY A 1 147 ? -20.724 2.996 14.115 1.00 85.19 147 GLY A O 1
ATOM 1121 N N . ALA A 1 148 ? -20.886 0.966 13.186 1.00 84.62 148 ALA A N 1
ATOM 1122 C CA . ALA A 1 148 ? -22.339 0.881 13.331 1.00 84.62 148 ALA A CA 1
ATOM 1123 C C . ALA A 1 148 ? -22.781 0.506 14.758 1.00 84.62 148 ALA A C 1
ATOM 1125 O O . ALA A 1 148 ? -23.853 0.931 15.185 1.00 84.62 148 ALA A O 1
ATOM 1126 N N . ARG A 1 149 ? -21.965 -0.234 15.528 1.00 80.94 149 ARG A N 1
ATOM 1127 C CA . ARG A 1 149 ? -22.235 -0.501 16.956 1.00 80.94 149 ARG A CA 1
ATOM 1128 C C . ARG A 1 149 ? -22.133 0.753 17.820 1.00 80.94 149 ARG A C 1
ATOM 1130 O O . ARG A 1 149 ? -22.944 0.915 18.723 1.00 80.94 149 ARG A O 1
ATOM 1137 N N . GLU A 1 150 ? -21.194 1.637 17.503 1.00 86.00 150 GLU A N 1
ATOM 1138 C CA . GLU A 1 150 ? -21.028 2.936 18.172 1.00 86.00 150 GLU A CA 1
ATOM 1139 C C . GLU A 1 150 ? -22.059 3.991 17.709 1.00 86.00 150 GLU A C 1
ATOM 1141 O O . GLU A 1 150 ? -22.027 5.138 18.142 1.00 86.00 150 GLU A O 1
ATOM 1146 N N . GLY A 1 151 ? -22.990 3.629 16.816 1.00 84.31 151 GLY A N 1
ATOM 1147 C CA . GLY A 1 151 ? -24.066 4.514 16.353 1.00 84.31 151 GLY A CA 1
ATOM 1148 C C . GLY A 1 151 ? -23.647 5.570 15.323 1.00 84.31 151 GLY A C 1
ATOM 1149 O O . GLY A 1 151 ? -24.467 6.405 14.946 1.00 84.31 151 GLY A O 1
ATOM 1150 N N . HIS A 1 152 ? -22.405 5.536 14.828 1.00 87.75 152 HIS A N 1
ATOM 1151 C CA . HIS A 1 152 ? -21.912 6.472 13.808 1.00 87.75 152 HIS A CA 1
ATOM 1152 C C . HIS A 1 152 ? -22.374 6.127 12.385 1.00 87.75 152 HIS A C 1
ATOM 1154 O O . HIS A 1 152 ? -22.387 6.993 11.511 1.00 87.75 152 HIS A O 1
ATOM 1160 N N . LEU A 1 153 ? -22.737 4.867 12.143 1.00 85.69 153 LEU A N 1
ATOM 1161 C CA . LEU A 1 153 ? -23.193 4.362 10.850 1.00 85.69 153 LEU A CA 1
ATOM 1162 C C . LEU A 1 153 ? -24.596 3.745 10.966 1.00 85.69 153 LEU A C 1
ATOM 1164 O O . LEU A 1 153 ? -24.946 3.229 12.029 1.00 85.69 153 LEU A O 1
ATOM 1168 N N . PRO A 1 154 ? -25.393 3.737 9.879 1.00 84.12 154 PRO A N 1
ATOM 1169 C CA . PRO A 1 154 ? -26.686 3.063 9.856 1.00 84.12 154 PRO A CA 1
ATOM 1170 C C . PRO A 1 154 ? -26.570 1.596 10.286 1.00 84.12 154 PRO A C 1
ATOM 1172 O O . PRO A 1 154 ? -25.720 0.859 9.782 1.00 84.12 154 PRO A O 1
ATOM 1175 N N . SER A 1 155 ? -27.483 1.146 11.147 1.00 80.19 155 SER A N 1
ATOM 1176 C CA . SER A 1 155 ? -27.518 -0.225 11.685 1.00 80.19 155 SER A CA 1
ATOM 1177 C C . SER A 1 155 ? -27.646 -1.317 10.615 1.00 80.19 155 SER A C 1
ATOM 1179 O O . SER A 1 155 ? -27.346 -2.479 10.869 1.00 80.19 155 SER A O 1
ATOM 1181 N N . ILE A 1 156 ? -28.040 -0.957 9.391 1.00 81.25 156 ILE A N 1
ATOM 1182 C CA . ILE A 1 156 ? -28.100 -1.881 8.256 1.00 81.25 156 ILE A CA 1
ATOM 1183 C C . ILE A 1 156 ? -26.707 -2.391 7.844 1.00 81.25 156 ILE A C 1
ATOM 1185 O O . ILE A 1 156 ? -26.590 -3.504 7.338 1.00 81.25 156 ILE A O 1
ATOM 1189 N N . LEU A 1 157 ? -25.645 -1.611 8.091 1.00 78.38 157 LEU A N 1
ATOM 1190 C CA . LEU A 1 157 ? -24.267 -1.972 7.737 1.00 78.38 157 LEU A CA 1
ATOM 1191 C C . LEU A 1 157 ? -23.634 -2.967 8.722 1.00 78.38 157 LEU A C 1
ATOM 1193 O O . LEU A 1 157 ? -22.689 -3.652 8.341 1.00 78.38 157 LEU A O 1
ATOM 1197 N N . SER A 1 158 ? -24.156 -3.094 9.949 1.00 78.19 158 SER A N 1
ATOM 1198 C CA . SER A 1 158 ? -23.726 -4.115 10.920 1.00 78.19 158 SER A CA 1
ATOM 1199 C C . SER A 1 158 ? -24.526 -5.416 10.845 1.00 78.19 158 SER A C 1
ATOM 1201 O O . SER A 1 158 ? -24.254 -6.334 11.620 1.00 78.19 158 SER A O 1
ATOM 1203 N N . MET A 1 159 ? -25.500 -5.535 9.934 1.00 79.56 159 MET A N 1
ATOM 1204 C CA . MET A 1 159 ? -26.280 -6.765 9.799 1.00 79.56 159 MET A CA 1
ATOM 1205 C C . MET A 1 159 ? -25.416 -7.919 9.284 1.00 79.56 159 MET A C 1
ATOM 1207 O O . MET A 1 159 ? -24.820 -7.860 8.207 1.00 79.56 159 MET A O 1
ATOM 1211 N N . ILE A 1 160 ? -25.404 -9.005 10.053 1.00 82.25 160 ILE A N 1
ATOM 1212 C CA . ILE A 1 160 ? -24.692 -10.241 9.735 1.00 82.25 160 ILE A CA 1
ATOM 1213 C C . ILE A 1 160 ? -25.697 -11.264 9.205 1.00 82.25 160 ILE A C 1
ATOM 1215 O O . ILE A 1 160 ? -26.781 -11.439 9.764 1.00 82.25 160 ILE A O 1
ATOM 1219 N N . HIS A 1 161 ? -25.346 -11.959 8.121 1.00 81.62 161 HIS A N 1
ATOM 1220 C CA . HIS A 1 161 ? -26.208 -13.001 7.572 1.00 81.62 161 HIS A CA 1
ATOM 1221 C C . HIS A 1 161 ? -26.300 -14.207 8.534 1.00 81.62 161 HIS A C 1
ATOM 1223 O O . HIS A 1 161 ? -25.262 -14.767 8.887 1.00 81.62 161 HIS A O 1
ATOM 1229 N N . PRO A 1 162 ? -27.504 -14.683 8.910 1.00 75.62 162 PRO A N 1
ATOM 1230 C CA . PRO A 1 162 ? -27.671 -15.669 9.984 1.00 75.62 162 PRO A CA 1
ATOM 1231 C C . PRO A 1 162 ? -27.095 -17.062 9.684 1.00 75.62 162 PRO A C 1
ATOM 1233 O O . PRO A 1 162 ? -26.782 -17.792 10.615 1.00 75.62 162 PRO A O 1
ATOM 1236 N N . ARG A 1 163 ? -26.949 -17.450 8.407 1.00 79.88 163 ARG A N 1
ATOM 1237 C CA . ARG A 1 163 ? -26.408 -18.772 8.025 1.00 79.88 163 ARG A CA 1
ATOM 1238 C C . ARG A 1 163 ? -24.915 -18.788 7.715 1.00 79.88 163 ARG A C 1
ATOM 1240 O O . ARG A 1 163 ? -24.256 -19.783 7.974 1.00 79.88 163 ARG A O 1
ATOM 1247 N N . LEU A 1 164 ? -24.406 -17.710 7.125 1.00 78.56 164 LEU A N 1
ATOM 1248 C CA . LEU A 1 164 ? -23.032 -17.621 6.613 1.00 78.56 164 LEU A CA 1
ATOM 1249 C C . LEU A 1 164 ? -22.130 -16.792 7.531 1.00 78.56 164 LEU A C 1
ATOM 1251 O O . LEU A 1 164 ? -20.924 -16.778 7.334 1.00 78.56 164 LEU A O 1
ATOM 1255 N N . LEU A 1 165 ? -22.712 -16.084 8.508 1.00 79.25 165 LEU A N 1
ATOM 1256 C CA . LEU A 1 165 ? -22.015 -15.184 9.430 1.00 79.25 165 LEU A CA 1
ATOM 1257 C C . LEU A 1 165 ? -21.180 -14.098 8.722 1.00 79.25 165 LEU A C 1
ATOM 1259 O O . LEU A 1 165 ? -20.277 -13.510 9.307 1.00 79.25 165 LEU A O 1
ATOM 1263 N N . THR A 1 166 ? -21.513 -13.790 7.466 1.00 80.50 166 THR A N 1
ATOM 1264 C CA . THR A 1 166 ? -20.850 -12.765 6.655 1.00 80.50 166 THR A CA 1
ATOM 1265 C C . THR A 1 166 ? -21.621 -11.439 6.695 1.00 80.50 166 THR A C 1
ATOM 1267 O O . THR A 1 166 ? -22.848 -11.451 6.514 1.00 80.50 166 THR A O 1
ATOM 1270 N N . PRO A 1 167 ? -20.944 -10.287 6.848 1.00 82.38 167 PRO A N 1
ATOM 1271 C CA . PRO A 1 167 ? -21.570 -8.967 6.796 1.00 82.38 167 PRO A CA 1
ATOM 1272 C C . PRO A 1 167 ? -21.793 -8.537 5.334 1.00 82.38 167 PRO A C 1
ATOM 1274 O O . PRO A 1 167 ? -21.008 -7.808 4.729 1.00 82.38 167 PRO A O 1
ATOM 1277 N N . VAL A 1 168 ? -22.869 -9.047 4.728 1.00 85.56 168 VAL A N 1
ATOM 1278 C CA . VAL A 1 168 ? -23.182 -8.828 3.302 1.00 85.56 168 VAL A CA 1
ATOM 1279 C C . VAL A 1 168 ? -23.403 -7.342 2.965 1.00 85.56 168 VAL A C 1
ATOM 1281 O O . VAL A 1 168 ? -22.807 -6.881 1.991 1.00 85.56 168 VAL A O 1
ATOM 1284 N N . PRO A 1 169 ? -24.177 -6.549 3.739 1.00 85.44 169 PRO A N 1
ATOM 1285 C CA . PRO A 1 169 ? -24.453 -5.155 3.376 1.00 85.44 169 PRO A CA 1
ATOM 1286 C C . PRO A 1 169 ? -23.205 -4.263 3.341 1.00 85.44 169 PRO A C 1
ATOM 1288 O O . PRO A 1 169 ? -23.066 -3.446 2.432 1.00 85.44 169 PRO A O 1
ATOM 1291 N N . SER A 1 170 ? -22.260 -4.444 4.273 1.00 85.81 170 SER A N 1
ATOM 1292 C CA . SER A 1 170 ? -21.006 -3.678 4.285 1.00 85.81 170 SER A CA 1
ATOM 1293 C C . SER A 1 170 ? -20.104 -4.016 3.097 1.00 85.81 170 SER A C 1
ATOM 1295 O O . SER A 1 170 ? -19.446 -3.134 2.544 1.00 85.81 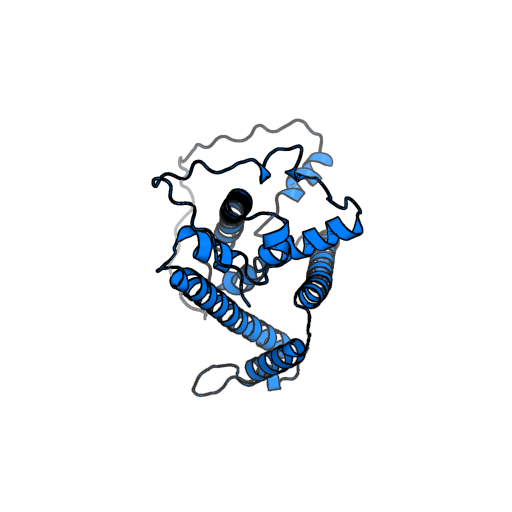170 SER A O 1
ATOM 1297 N N . LEU A 1 171 ? -20.083 -5.286 2.676 1.00 87.62 171 LEU A N 1
ATOM 1298 C CA . LEU A 1 171 ? -19.315 -5.720 1.507 1.00 87.62 171 LEU A CA 1
ATOM 1299 C C . LEU A 1 171 ? -19.910 -5.162 0.214 1.00 87.62 171 LEU A C 1
ATOM 1301 O O . LEU A 1 171 ? -19.169 -4.657 -0.625 1.00 87.62 171 LEU A O 1
ATOM 1305 N N . VAL A 1 172 ? -21.240 -5.184 0.077 1.00 89.56 172 VAL A N 1
ATOM 1306 C CA . VAL A 1 172 ? -21.933 -4.580 -1.071 1.00 89.56 172 VAL A CA 1
ATOM 1307 C C . VAL A 1 172 ? -21.672 -3.077 -1.130 1.00 89.56 172 VAL A C 1
ATOM 1309 O O . VAL A 1 172 ? -21.353 -2.563 -2.198 1.00 89.56 172 VAL A O 1
ATOM 1312 N N . PHE A 1 173 ? -21.738 -2.379 0.007 1.00 89.25 173 PHE A N 1
ATOM 1313 C CA . PHE A 1 173 ? -21.430 -0.951 0.078 1.00 89.25 173 PHE A CA 1
ATOM 1314 C C . PHE A 1 173 ? -19.985 -0.648 -0.341 1.00 89.25 173 PHE A C 1
ATOM 1316 O O . PHE A 1 173 ? -19.752 0.242 -1.157 1.00 89.25 173 PHE A O 1
ATOM 1323 N N . THR A 1 174 ? -19.023 -1.425 0.165 1.00 89.75 174 THR A N 1
ATOM 1324 C CA . THR A 1 174 ? -17.602 -1.274 -0.187 1.00 89.75 174 THR A CA 1
ATOM 1325 C C . THR A 1 174 ? -17.380 -1.529 -1.676 1.00 89.75 174 THR A C 1
ATOM 1327 O O . THR A 1 174 ? -16.739 -0.726 -2.342 1.00 89.75 174 THR A O 1
ATOM 1330 N N . CYS A 1 175 ? -17.977 -2.594 -2.220 1.00 91.00 175 CYS A N 1
ATOM 1331 C CA . CYS A 1 175 ? -17.913 -2.926 -3.642 1.00 91.00 175 CYS A CA 1
ATOM 1332 C C . CYS A 1 175 ? -18.494 -1.804 -4.514 1.00 91.00 175 CYS A C 1
ATOM 1334 O O . CYS A 1 175 ? -17.858 -1.377 -5.474 1.00 91.00 175 CYS A O 1
ATOM 1336 N N . LEU A 1 176 ? -19.662 -1.269 -4.146 1.00 92.38 176 LEU A N 1
ATOM 1337 C CA . LEU A 1 176 ? -20.292 -0.164 -4.864 1.00 92.38 176 LEU A CA 1
ATOM 1338 C C . LEU A 1 176 ? -19.400 1.083 -4.861 1.00 92.38 176 LEU A C 1
ATOM 1340 O O . LEU A 1 176 ? -19.209 1.692 -5.911 1.00 92.38 176 LEU A O 1
ATOM 1344 N N . MET A 1 177 ? -18.798 1.428 -3.720 1.00 90.00 177 MET A N 1
ATOM 1345 C CA . MET A 1 177 ? -17.855 2.547 -3.636 1.00 90.00 177 MET A CA 1
ATOM 1346 C C . MET A 1 177 ? -16.605 2.311 -4.489 1.00 90.00 177 MET A C 1
ATOM 1348 O O . MET A 1 177 ? -16.194 3.205 -5.225 1.00 90.00 177 MET A O 1
ATOM 1352 N N . THR A 1 178 ? -16.032 1.106 -4.472 1.00 91.25 178 THR A N 1
ATOM 1353 C CA . THR A 1 178 ? -14.895 0.752 -5.336 1.00 91.25 178 THR A CA 1
ATOM 1354 C C . THR A 1 178 ? -15.247 0.868 -6.822 1.00 91.25 178 THR A C 1
ATOM 1356 O O . THR A 1 178 ? -14.453 1.411 -7.587 1.00 91.25 178 THR A O 1
ATOM 1359 N N . LEU A 1 179 ? -16.442 0.432 -7.235 1.00 91.69 179 LEU A N 1
ATOM 1360 C CA . LEU A 1 179 ? -16.916 0.573 -8.617 1.00 91.69 179 LEU A CA 1
ATOM 1361 C C . LEU A 1 179 ? -17.091 2.041 -9.027 1.00 91.69 179 LEU A C 1
ATOM 1363 O O . LEU A 1 179 ? -16.797 2.388 -10.167 1.00 91.69 179 LEU A O 1
ATOM 1367 N N . LEU A 1 180 ? -17.514 2.916 -8.110 1.00 90.12 180 LEU A N 1
ATOM 1368 C CA . LEU A 1 180 ? -17.570 4.356 -8.378 1.00 90.12 180 LEU A CA 1
ATOM 1369 C C . LEU A 1 180 ? -16.172 4.943 -8.621 1.00 90.12 180 LEU A C 1
ATOM 1371 O O . LEU A 1 180 ? -15.990 5.726 -9.552 1.00 90.12 180 LEU A O 1
ATOM 1375 N N . TYR A 1 181 ? -15.171 4.533 -7.838 1.00 87.06 181 TYR A N 1
ATOM 1376 C CA . TYR A 1 181 ? -13.784 4.961 -8.053 1.00 87.06 181 TYR A CA 1
ATOM 1377 C C . TYR A 1 181 ? -13.157 4.377 -9.328 1.00 87.06 181 TYR A C 1
ATOM 1379 O O . TYR A 1 181 ? -12.266 5.006 -9.900 1.00 87.06 181 TYR A O 1
ATOM 1387 N N . ALA A 1 182 ? -13.649 3.237 -9.823 1.00 88.38 182 ALA A N 1
ATOM 1388 C CA . ALA A 1 182 ? -13.181 2.625 -11.069 1.00 88.38 182 ALA A CA 1
ATOM 1389 C C . ALA A 1 182 ? -13.471 3.472 -12.326 1.00 88.38 182 ALA A C 1
ATOM 1391 O O . ALA A 1 182 ? -12.864 3.239 -13.367 1.00 88.38 182 ALA A O 1
ATOM 1392 N N . PHE A 1 183 ? -14.355 4.476 -12.248 1.00 88.06 183 PHE A N 1
ATOM 1393 C CA . PHE A 1 183 ? -14.569 5.436 -13.341 1.00 88.06 183 PHE A CA 1
ATOM 1394 C C . PHE A 1 183 ? -13.446 6.478 -13.480 1.00 88.06 183 PHE A C 1
ATOM 1396 O O . PHE A 1 183 ? -13.412 7.210 -14.474 1.00 88.06 183 PHE A O 1
ATOM 1403 N N . SER A 1 184 ? -12.533 6.574 -12.507 1.00 86.75 184 SER A N 1
ATOM 1404 C CA . SER A 1 184 ? -11.359 7.440 -12.625 1.00 86.75 184 SER A CA 1
ATOM 1405 C C . SER A 1 184 ? -10.398 6.904 -13.687 1.00 86.75 184 SER A C 1
ATOM 1407 O O . SER A 1 184 ? -10.092 5.716 -13.716 1.00 86.75 184 SER A O 1
ATOM 1409 N N . LYS A 1 185 ? -9.905 7.789 -14.559 1.00 79.06 185 LYS A N 1
ATOM 1410 C CA . LYS A 1 185 ? -9.040 7.417 -15.693 1.00 79.06 185 LYS A CA 1
ATOM 1411 C C . LYS A 1 185 ? -7.551 7.346 -15.352 1.00 79.06 185 LYS A C 1
ATOM 1413 O O . LYS A 1 185 ? -6.804 6.760 -16.123 1.00 79.06 185 LYS A O 1
ATOM 1418 N N . ASP A 1 186 ? -7.125 7.953 -14.245 1.00 86.19 186 ASP A N 1
ATOM 1419 C CA . ASP A 1 186 ? -5.716 8.010 -13.848 1.00 86.19 186 ASP A CA 1
ATOM 1420 C C . ASP A 1 186 ? -5.516 7.442 -12.440 1.00 86.19 186 ASP A C 1
ATOM 1422 O O . ASP A 1 186 ? -6.126 7.905 -11.470 1.00 86.19 186 ASP A O 1
ATOM 1426 N N . ILE A 1 187 ? -4.634 6.447 -12.334 1.00 85.94 187 ILE A N 1
ATOM 1427 C CA . ILE A 1 187 ? -4.324 5.772 -11.075 1.00 85.94 187 ILE A CA 1
ATOM 1428 C C . ILE A 1 187 ? -3.517 6.680 -10.142 1.00 85.94 187 ILE A C 1
ATOM 1430 O O . ILE A 1 187 ? -3.742 6.662 -8.932 1.00 85.94 187 ILE A O 1
ATOM 1434 N N . PHE A 1 188 ? -2.637 7.530 -10.684 1.00 85.19 188 PHE A N 1
ATOM 1435 C CA . PHE A 1 188 ? -1.798 8.415 -9.877 1.00 85.19 188 PHE A CA 1
ATOM 1436 C C . PHE A 1 188 ? -2.634 9.496 -9.193 1.00 85.19 188 PHE A C 1
ATOM 1438 O O . PHE A 1 188 ? -2.433 9.775 -8.010 1.00 85.19 188 PHE A O 1
ATOM 1445 N N . SER A 1 189 ? -3.629 10.054 -9.887 1.00 87.69 189 SER A N 1
ATOM 1446 C CA . SER A 1 189 ? -4.612 10.958 -9.282 1.00 87.69 189 SER A CA 1
ATOM 1447 C C . SER A 1 189 ? -5.348 10.314 -8.098 1.00 87.69 189 SER A C 1
ATOM 1449 O O . SER A 1 189 ? -5.444 10.920 -7.026 1.00 87.69 189 SER A O 1
ATOM 1451 N N . VAL A 1 190 ? -5.792 9.058 -8.243 1.00 89.94 190 VAL A N 1
ATOM 1452 C CA . VAL A 1 190 ? -6.479 8.318 -7.169 1.00 89.94 190 VAL A CA 1
ATOM 1453 C C . VAL A 1 190 ? -5.542 8.054 -5.988 1.00 89.94 190 VAL A C 1
ATOM 1455 O O . VAL A 1 190 ? -5.938 8.264 -4.841 1.00 89.94 190 VAL A O 1
ATOM 1458 N N . ILE A 1 191 ? -4.291 7.657 -6.247 1.00 88.62 191 ILE A N 1
ATOM 1459 C CA . ILE A 1 191 ? -3.275 7.436 -5.206 1.00 88.62 191 ILE A CA 1
ATOM 1460 C C . ILE A 1 191 ? -2.984 8.730 -4.442 1.00 88.62 191 ILE A C 1
ATOM 1462 O O . ILE A 1 191 ? -2.905 8.704 -3.213 1.00 88.62 191 ILE A O 1
ATOM 1466 N N . ASN A 1 192 ? -2.857 9.862 -5.137 1.00 89.00 192 ASN A N 1
ATOM 1467 C CA . ASN A 1 192 ? -2.607 11.158 -4.507 1.00 89.00 192 ASN A CA 1
ATOM 1468 C C . ASN A 1 192 ? -3.785 11.591 -3.627 1.00 89.00 192 ASN A C 1
ATOM 1470 O O . ASN A 1 192 ? -3.578 12.004 -2.485 1.00 89.00 192 ASN A O 1
ATOM 1474 N N . PHE A 1 193 ? -5.017 11.435 -4.123 1.00 89.69 193 PHE A N 1
ATOM 1475 C CA . PHE A 1 193 ? -6.230 11.708 -3.354 1.00 89.69 193 PHE A CA 1
ATOM 1476 C C . PHE A 1 193 ? -6.302 10.831 -2.096 1.00 89.69 193 PHE A C 1
ATOM 1478 O O . PHE A 1 193 ? -6.441 11.346 -0.987 1.00 89.69 193 PHE A O 1
ATOM 1485 N N . PHE A 1 194 ? -6.134 9.516 -2.250 1.00 89.69 194 PHE A N 1
ATOM 1486 C CA . PHE A 1 194 ? -6.118 8.571 -1.134 1.00 89.69 194 PHE A CA 1
ATOM 1487 C C . PHE A 1 194 ? -5.030 8.915 -0.109 1.00 89.69 194 PHE A C 1
ATOM 1489 O O . PHE A 1 194 ? -5.305 8.993 1.090 1.00 89.69 194 PHE A O 1
ATOM 1496 N N . SER A 1 195 ? -3.804 9.152 -0.578 1.00 90.25 195 SER A N 1
ATOM 1497 C CA . SER A 1 195 ? -2.650 9.425 0.280 1.00 90.25 195 SER A CA 1
ATOM 1498 C C . SER A 1 195 ? -2.859 10.688 1.102 1.00 90.25 195 SER A C 1
ATOM 1500 O O . SER A 1 195 ? -2.599 10.674 2.303 1.00 90.25 195 SER A O 1
ATOM 1502 N N . PHE A 1 196 ? -3.388 11.751 0.495 1.00 90.00 196 PHE A N 1
ATOM 1503 C CA . PHE A 1 196 ? -3.677 12.993 1.203 1.00 90.00 196 PHE A CA 1
ATOM 1504 C C . PHE A 1 196 ? -4.616 12.769 2.399 1.00 90.00 196 PHE A C 1
ATOM 1506 O O . PHE A 1 196 ? -4.270 13.128 3.526 1.00 90.00 196 PHE A O 1
ATOM 1513 N N . PHE A 1 197 ? -5.764 12.115 2.185 1.00 91.31 197 PHE A N 1
ATOM 1514 C CA . PHE A 1 197 ? -6.719 11.839 3.264 1.00 91.31 197 PHE A CA 1
ATOM 1515 C C . PHE A 1 197 ? -6.161 10.870 4.306 1.00 91.31 197 PHE A C 1
ATOM 1517 O O . PHE A 1 197 ? -6.309 11.105 5.506 1.00 91.31 197 PHE A O 1
ATOM 1524 N N . ASN A 1 198 ? -5.473 9.814 3.870 1.00 90.12 198 ASN A N 1
ATOM 1525 C CA . ASN A 1 198 ? -4.858 8.851 4.774 1.00 90.12 198 ASN A CA 1
ATOM 1526 C C . ASN A 1 198 ? -3.845 9.531 5.713 1.00 90.12 198 ASN A C 1
ATOM 1528 O O . ASN A 1 198 ? -3.911 9.356 6.930 1.00 90.12 198 ASN A O 1
ATOM 1532 N N . TRP A 1 199 ? -2.942 10.354 5.174 1.00 89.81 199 TRP A N 1
ATOM 1533 C CA . TRP A 1 199 ? -1.935 11.055 5.974 1.00 89.81 199 TRP A CA 1
ATOM 1534 C C . TRP A 1 199 ? -2.527 12.159 6.849 1.00 89.81 199 TRP A C 1
ATOM 1536 O O . TRP A 1 199 ? -2.055 12.346 7.971 1.00 89.81 199 TRP A O 1
ATOM 1546 N N . LEU A 1 200 ? -3.595 12.828 6.403 1.00 92.81 200 LEU A N 1
ATOM 1547 C CA . LEU A 1 200 ? -4.362 13.754 7.237 1.00 92.81 200 LEU A CA 1
ATOM 1548 C C . LEU A 1 200 ? -4.939 13.037 8.470 1.00 92.81 200 LEU A C 1
ATOM 1550 O O . LEU A 1 200 ? -4.747 13.496 9.597 1.00 92.81 200 LEU A O 1
ATOM 1554 N N . CYS A 1 201 ? -5.598 11.889 8.281 1.00 91.94 201 CYS A N 1
ATOM 1555 C CA . CYS A 1 201 ? -6.149 11.093 9.379 1.00 91.94 201 CYS A CA 1
ATOM 1556 C C . CYS A 1 201 ? -5.057 10.596 10.337 1.00 91.94 201 CYS A C 1
ATOM 1558 O O . CYS A 1 201 ? -5.226 10.677 11.554 1.00 91.94 201 CYS A O 1
ATOM 1560 N N . VAL A 1 202 ? -3.917 10.139 9.808 1.00 90.44 202 VAL A N 1
ATOM 1561 C CA . VAL A 1 202 ? -2.762 9.725 10.622 1.00 90.44 202 VAL A CA 1
ATOM 1562 C C . VAL A 1 202 ? -2.210 10.901 11.433 1.00 90.44 202 VAL A C 1
ATOM 1564 O O . VAL A 1 202 ? -1.963 10.751 12.629 1.00 90.44 202 VAL A O 1
ATOM 1567 N N . ALA A 1 203 ? -2.061 12.082 10.829 1.00 91.69 203 ALA A N 1
ATOM 1568 C CA . ALA A 1 203 ? -1.588 13.276 11.527 1.00 91.69 203 ALA A CA 1
ATOM 1569 C C . ALA A 1 203 ? -2.538 13.678 12.665 1.00 91.69 203 ALA A C 1
ATOM 1571 O O . ALA A 1 203 ? -2.088 13.897 13.791 1.00 91.69 203 ALA A O 1
ATOM 1572 N N . LEU A 1 204 ? -3.850 13.695 12.408 1.00 94.12 204 LEU A N 1
ATOM 1573 C CA . LEU A 1 204 ? -4.864 13.972 13.429 1.00 94.12 204 LEU A CA 1
ATOM 1574 C C . LEU A 1 204 ? -4.838 12.938 14.562 1.00 94.12 204 LEU A C 1
ATOM 1576 O O . LEU A 1 204 ? -4.933 13.315 15.730 1.00 94.12 204 LEU A O 1
ATOM 1580 N N . ALA A 1 205 ? -4.637 11.656 14.252 1.00 90.50 205 ALA A N 1
ATOM 1581 C CA . ALA A 1 205 ? -4.504 10.607 15.260 1.00 90.50 205 ALA A CA 1
ATOM 1582 C C . ALA A 1 205 ? -3.239 10.782 16.123 1.00 90.50 205 ALA A C 1
ATOM 1584 O O . ALA A 1 205 ? -3.297 10.622 17.344 1.00 90.50 205 ALA A O 1
ATOM 1585 N N . ILE A 1 206 ? -2.103 11.159 15.524 1.00 88.94 206 ILE A N 1
ATOM 1586 C CA . ILE A 1 206 ? -0.858 11.450 16.256 1.00 88.94 206 ILE A CA 1
ATOM 1587 C C . ILE A 1 206 ? -1.036 12.678 17.155 1.00 88.94 206 ILE A C 1
ATOM 1589 O O . ILE A 1 206 ? -0.652 12.637 18.325 1.00 88.94 206 ILE A O 1
ATOM 1593 N N . ILE A 1 207 ? -1.659 13.747 16.650 1.00 91.56 207 ILE A N 1
ATOM 1594 C CA . ILE A 1 207 ? -1.976 14.944 17.441 1.00 91.56 207 ILE A CA 1
ATOM 1595 C C . ILE A 1 207 ? -2.903 14.576 18.602 1.00 91.56 207 ILE A C 1
ATOM 1597 O O . ILE A 1 207 ? -2.619 14.935 19.742 1.00 91.56 207 ILE A O 1
ATOM 1601 N N . GLY A 1 208 ? -3.957 13.796 18.346 1.00 90.44 208 GLY A N 1
ATOM 1602 C CA . GLY A 1 208 ? -4.862 13.288 19.377 1.00 90.44 208 GLY A CA 1
ATOM 1603 C C . GLY A 1 208 ? -4.134 12.450 20.428 1.00 90.44 208 GLY A C 1
ATOM 1604 O O . GLY A 1 208 ? -4.374 12.612 21.623 1.00 90.44 208 GLY A O 1
ATOM 1605 N N . MET A 1 209 ? -3.168 11.623 20.016 1.00 86.81 209 MET A N 1
ATOM 1606 C CA . MET A 1 209 ? -2.308 10.884 20.940 1.00 86.81 209 MET A CA 1
ATOM 1607 C C . MET A 1 209 ? -1.465 11.834 21.801 1.00 86.81 209 MET A C 1
ATOM 1609 O O . MET A 1 209 ? -1.384 11.637 23.011 1.00 86.81 209 MET A O 1
ATOM 1613 N N . ILE A 1 210 ? -0.835 12.858 21.219 1.00 87.00 210 ILE A N 1
ATOM 1614 C CA . ILE A 1 210 ? -0.049 13.861 21.960 1.00 87.00 210 ILE A CA 1
ATOM 1615 C C . ILE A 1 210 ? -0.946 14.653 22.923 1.00 87.00 210 ILE A C 1
ATOM 1617 O O . ILE A 1 210 ? -0.561 14.902 24.064 1.00 87.00 210 ILE A O 1
ATOM 1621 N N . TRP A 1 211 ? -2.164 14.983 22.510 1.00 89.50 211 TRP A N 1
ATOM 1622 C CA . TRP A 1 211 ? -3.125 15.700 23.338 1.00 89.50 211 TRP A CA 1
ATOM 1623 C C . TRP A 1 211 ? -3.637 14.848 24.510 1.00 89.50 211 TRP A C 1
ATOM 1625 O O . TRP A 1 211 ? -3.604 15.291 25.658 1.00 89.50 211 TRP A O 1
ATOM 1635 N N . LEU A 1 212 ? -3.983 13.577 24.268 1.00 87.38 212 LEU A N 1
ATOM 1636 C CA . LEU A 1 212 ? -4.370 12.623 25.317 1.00 87.38 212 LEU A CA 1
ATOM 1637 C C . LEU A 1 212 ? -3.240 12.411 26.332 1.00 87.38 212 LEU A C 1
ATOM 1639 O O . LEU A 1 212 ? -3.479 12.201 27.521 1.00 87.38 212 LEU A O 1
ATOM 1643 N N . ARG A 1 213 ? -1.990 12.500 25.868 1.00 83.75 213 ARG A N 1
ATOM 1644 C CA . ARG A 1 213 ? -0.803 12.435 26.720 1.00 83.75 213 ARG A CA 1
ATOM 1645 C C . ARG A 1 213 ? -0.686 13.614 27.685 1.00 83.75 213 ARG A C 1
ATOM 1647 O O . ARG A 1 213 ? -0.096 13.403 28.741 1.00 83.75 213 ARG A O 1
ATOM 1654 N N . TYR A 1 214 ? -1.217 14.784 27.330 1.00 84.12 214 TYR A N 1
ATOM 1655 C CA . TYR A 1 214 ? -1.257 15.973 28.184 1.00 84.12 214 TYR A CA 1
ATOM 1656 C C . TYR A 1 214 ? -2.479 15.964 29.113 1.00 84.12 214 TYR A C 1
ATOM 1658 O O . TYR A 1 214 ? -2.344 16.225 30.302 1.00 84.12 214 TYR A O 1
ATOM 1666 N N . GLN A 1 215 ? -3.660 15.605 28.595 1.00 87.88 215 GLN A N 1
ATOM 1667 C CA . GLN A 1 215 ? -4.913 15.679 29.354 1.00 87.88 215 GLN A CA 1
ATOM 1668 C C . GLN A 1 215 ? -5.095 14.527 30.359 1.00 87.88 215 GLN A C 1
ATOM 1670 O O . GLN A 1 215 ? -5.672 14.731 31.423 1.00 87.88 215 GLN A O 1
ATOM 1675 N N . LYS A 1 216 ? -4.637 13.312 30.023 1.00 85.81 216 LYS A N 1
ATOM 1676 C CA . LYS A 1 216 ? -4.793 12.108 30.860 1.00 85.81 216 LYS A CA 1
ATOM 1677 C C . LYS A 1 216 ? -3.453 11.370 31.011 1.00 85.81 216 LYS A C 1
ATOM 1679 O O . LYS A 1 216 ? -3.215 10.363 30.329 1.00 85.81 216 LYS A O 1
ATOM 1684 N N . PRO A 1 217 ? -2.537 11.881 31.856 1.00 79.25 217 PRO A N 1
ATOM 1685 C CA . PRO A 1 217 ? -1.209 11.299 32.035 1.00 79.25 217 PRO A CA 1
ATOM 1686 C C . PRO A 1 217 ? -1.231 9.947 32.765 1.00 79.25 217 PRO A C 1
ATOM 1688 O O . PRO A 1 217 ? -0.407 9.097 32.427 1.00 79.25 217 PRO A O 1
ATOM 1691 N N . ASP A 1 218 ? -2.198 9.728 33.661 1.00 80.94 218 ASP A N 1
ATOM 1692 C CA . ASP A 1 218 ? -2.241 8.581 34.589 1.00 80.94 218 ASP A CA 1
ATOM 1693 C C . ASP A 1 218 ? -2.836 7.294 33.998 1.00 80.94 218 ASP A C 1
ATOM 1695 O O . ASP A 1 218 ? -2.940 6.279 34.680 1.00 80.94 218 ASP A O 1
ATOM 1699 N N . LEU A 1 219 ? -3.234 7.306 32.723 1.00 82.69 219 LEU A N 1
ATOM 1700 C CA . LEU A 1 219 ? -3.716 6.098 32.054 1.00 82.69 219 LEU A CA 1
ATOM 1701 C C . LEU A 1 219 ? -2.590 5.059 31.955 1.00 82.69 219 LEU A C 1
ATOM 1703 O O . LEU A 1 219 ? -1.505 5.359 31.443 1.00 82.69 219 LEU A O 1
ATOM 1707 N N . GLU A 1 220 ? -2.867 3.825 32.382 1.00 76.56 220 GLU A N 1
ATOM 1708 C CA . GLU A 1 220 ? -1.945 2.702 32.223 1.00 76.56 220 GLU A CA 1
ATOM 1709 C C . GLU A 1 220 ? -1.686 2.440 30.733 1.00 76.56 220 GLU A C 1
ATOM 1711 O O . GLU A 1 220 ? -2.592 2.170 29.945 1.00 76.56 220 GLU A O 1
ATOM 1716 N N . ARG A 1 221 ? -0.420 2.570 30.322 1.00 79.50 221 ARG A N 1
ATOM 1717 C CA . ARG A 1 221 ? 0.020 2.371 28.935 1.00 79.50 221 ARG A CA 1
ATOM 1718 C C . ARG A 1 221 ? 0.955 1.169 28.877 1.00 79.50 221 ARG A C 1
ATOM 1720 O O . ARG A 1 221 ? 2.126 1.331 29.234 1.00 79.50 221 ARG A O 1
ATOM 1727 N N . PRO A 1 222 ? 0.475 0.001 28.421 1.00 72.12 222 PRO A N 1
ATOM 1728 C CA . PRO A 1 222 ? 1.285 -1.213 28.356 1.00 72.12 222 PRO A CA 1
ATOM 1729 C C . PRO A 1 222 ? 2.393 -1.121 27.296 1.00 72.12 222 PRO A C 1
ATOM 1731 O O . PRO A 1 222 ? 3.459 -1.701 27.472 1.00 72.12 222 PRO A O 1
ATOM 1734 N N . ILE A 1 223 ? 2.193 -0.327 26.233 1.00 68.50 223 ILE A N 1
ATOM 1735 C CA . ILE A 1 223 ? 3.223 -0.022 25.229 1.00 68.50 223 ILE A CA 1
ATOM 1736 C C . ILE A 1 223 ? 3.597 1.456 25.342 1.00 68.50 223 ILE A C 1
ATOM 1738 O O . ILE A 1 223 ? 2.796 2.350 25.055 1.00 68.50 223 ILE A O 1
ATOM 1742 N N . LYS A 1 224 ? 4.841 1.728 25.746 1.00 65.12 224 LYS A N 1
ATOM 1743 C CA . LYS A 1 224 ? 5.415 3.078 25.767 1.00 65.12 224 LYS A CA 1
ATOM 1744 C C . LYS A 1 224 ? 6.429 3.198 24.634 1.00 65.12 224 LYS A C 1
ATOM 1746 O O . LYS A 1 224 ? 7.473 2.562 24.639 1.00 65.12 224 LYS A O 1
ATOM 1751 N N . SER A 1 225 ? 6.110 4.036 23.657 1.00 60.34 225 SER A N 1
ATOM 1752 C CA . SER A 1 225 ? 6.998 4.371 22.542 1.00 60.34 225 SER A CA 1
ATOM 1753 C C . SER A 1 225 ? 8.260 5.104 23.027 1.00 60.34 225 SER A C 1
ATOM 1755 O O . SER A 1 225 ? 8.147 6.073 23.787 1.00 60.34 225 SER A O 1
ATOM 1757 N N . TRP A 1 226 ? 9.430 4.706 22.516 1.00 45.62 226 TRP A N 1
ATOM 1758 C CA . TRP A 1 226 ? 10.756 5.200 22.923 1.00 45.62 226 TRP A CA 1
ATOM 1759 C C . TRP A 1 226 ? 10.955 6.720 22.807 1.00 45.62 226 TRP A C 1
ATOM 1761 O O . TRP A 1 226 ? 11.757 7.278 23.545 1.00 45.62 226 TRP A O 1
ATOM 1771 N N . TRP A 1 227 ? 10.177 7.437 21.988 1.00 46.47 227 TRP A N 1
ATOM 1772 C CA . TRP A 1 227 ? 10.281 8.903 21.901 1.00 46.47 227 TRP A CA 1
ATOM 1773 C C . TRP A 1 227 ? 10.037 9.630 23.237 1.00 46.47 227 TRP A C 1
ATOM 1775 O O . TRP A 1 227 ? 10.526 10.739 23.422 1.00 46.47 227 TRP A O 1
ATOM 1785 N N . ARG A 1 228 ? 9.352 8.987 24.199 1.00 47.59 228 ARG A N 1
ATOM 1786 C CA . ARG A 1 228 ? 9.259 9.474 25.587 1.00 47.59 228 ARG A CA 1
ATOM 1787 C C . ARG A 1 228 ? 10.548 9.324 26.379 1.00 47.59 228 ARG A C 1
ATOM 1789 O O . ARG A 1 228 ? 10.764 10.124 27.275 1.00 47.59 228 ARG A O 1
ATOM 1796 N N . VAL A 1 229 ? 11.373 8.325 26.080 1.00 46.81 229 VAL A N 1
ATOM 1797 C CA . VAL A 1 229 ? 12.704 8.204 26.676 1.00 46.81 229 VAL A CA 1
ATOM 1798 C C . VAL A 1 229 ? 13.502 9.420 26.211 1.00 46.81 229 VAL A C 1
ATOM 1800 O O . VAL A 1 229 ? 13.811 10.259 27.036 1.00 46.81 229 VAL A O 1
ATOM 1803 N N . ALA A 1 230 ? 13.659 9.661 24.910 1.00 37.78 230 ALA A N 1
ATOM 1804 C CA . ALA A 1 230 ? 14.399 10.832 24.421 1.00 37.78 230 ALA A CA 1
ATOM 1805 C C . ALA A 1 230 ? 13.864 12.196 24.932 1.00 37.78 230 ALA A C 1
ATOM 1807 O O . ALA A 1 230 ? 14.650 13.047 25.344 1.00 37.78 230 ALA A O 1
ATOM 1808 N N . SER A 1 231 ? 12.539 12.407 24.981 1.00 36.97 231 SER A N 1
ATOM 1809 C CA . SER A 1 231 ? 11.970 13.678 25.463 1.00 36.97 231 SER A CA 1
ATOM 1810 C C . SER A 1 231 ? 12.007 13.841 26.990 1.00 36.97 231 SER A C 1
ATOM 1812 O O . SER A 1 231 ? 12.178 14.958 27.468 1.00 36.97 231 SER A O 1
ATOM 1814 N N . SER A 1 232 ? 11.870 12.759 27.773 1.00 37.44 232 SER A N 1
ATOM 1815 C CA . SER A 1 232 ? 12.103 12.815 29.229 1.00 37.44 232 SER A CA 1
ATOM 1816 C C . SER A 1 232 ? 13.590 12.906 29.570 1.00 37.44 232 SER A C 1
ATOM 1818 O O . SER A 1 232 ? 13.926 13.538 30.563 1.00 37.44 232 SER A O 1
ATOM 1820 N N . TRP A 1 233 ? 14.474 12.345 28.740 1.00 32.25 233 TRP A N 1
ATOM 1821 C CA . TRP A 1 233 ? 15.928 12.474 28.868 1.00 32.25 233 TRP A CA 1
ATOM 1822 C C . TRP A 1 233 ? 16.399 13.908 28.607 1.00 32.25 233 TRP A C 1
ATOM 1824 O O . TRP A 1 233 ? 17.281 14.389 29.308 1.00 32.25 233 TRP A O 1
ATOM 1834 N N . HIS A 1 234 ? 15.775 14.637 27.676 1.00 36.97 234 HIS A N 1
ATOM 1835 C CA . HIS A 1 234 ? 16.095 16.055 27.478 1.00 36.97 234 HIS A CA 1
ATOM 1836 C C . HIS A 1 234 ? 15.552 16.983 28.570 1.00 36.97 234 HIS A C 1
ATOM 1838 O O . HIS A 1 234 ? 16.128 18.044 28.790 1.00 36.97 234 HIS A O 1
ATOM 1844 N N . LEU A 1 235 ? 14.490 16.589 29.279 1.00 41.09 235 LEU A N 1
ATOM 1845 C CA . LEU A 1 235 ? 13.968 17.356 30.417 1.00 41.09 235 LEU A CA 1
ATOM 1846 C C . LEU A 1 235 ? 14.621 16.969 31.759 1.00 41.09 235 LEU A C 1
ATOM 1848 O O . LEU A 1 235 ? 14.383 17.621 32.770 1.00 41.09 235 LEU A O 1
ATOM 1852 N N . SER A 1 236 ? 15.443 15.917 31.775 1.00 37.81 236 SER A N 1
ATOM 1853 C CA . SER A 1 236 ? 16.130 15.398 32.957 1.00 37.81 236 SER A CA 1
ATOM 1854 C C . SER A 1 236 ? 17.613 15.191 32.651 1.00 37.81 236 SER A C 1
ATOM 1856 O O . SER A 1 236 ? 18.125 14.076 32.635 1.00 37.81 236 SER A O 1
ATOM 1858 N N . THR A 1 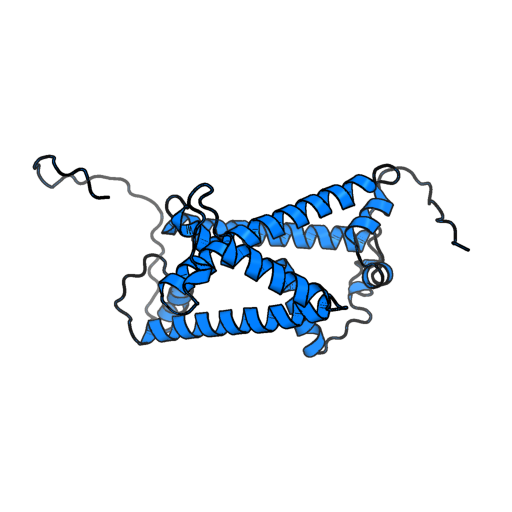237 ? 18.340 16.281 32.404 1.00 38.28 237 THR A N 1
ATOM 1859 C CA . THR A 1 237 ? 19.804 16.269 32.500 1.00 38.28 237 THR A CA 1
ATOM 1860 C C . THR A 1 237 ? 20.213 16.198 33.975 1.00 38.28 237 THR A C 1
ATOM 1862 O O . THR A 1 237 ? 20.556 17.203 34.592 1.00 38.28 237 THR A O 1
ATOM 1865 N N . GLY A 1 238 ? 20.134 14.995 34.544 1.00 38.56 238 GLY A N 1
ATOM 1866 C CA . GLY A 1 238 ? 20.977 14.513 35.640 1.00 38.56 238 GLY A CA 1
ATOM 1867 C C . GLY A 1 238 ? 21.880 13.389 35.102 1.00 38.56 238 GLY A C 1
ATOM 1868 O O . GLY A 1 238 ? 21.561 12.820 34.056 1.00 38.56 238 GLY A O 1
ATOM 1869 N N . PRO A 1 239 ? 23.034 13.094 35.729 1.00 39.66 239 PRO A N 1
ATOM 1870 C CA . PRO A 1 239 ? 24.045 12.231 35.127 1.00 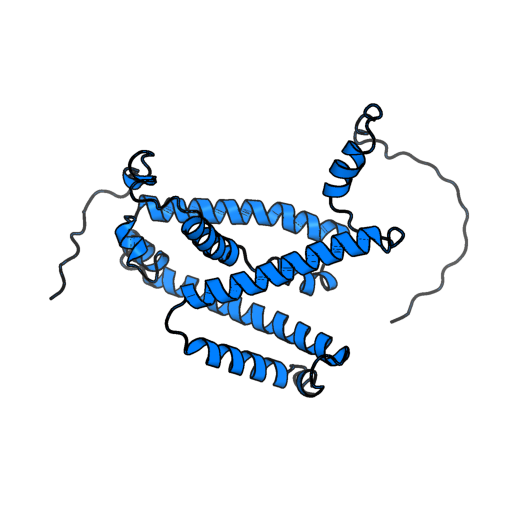39.66 239 PRO A CA 1
ATOM 1871 C C . PRO A 1 239 ? 23.543 10.792 34.931 1.00 39.66 239 PRO A C 1
ATOM 1873 O O . PRO A 1 239 ? 22.821 10.249 35.764 1.00 39.66 239 PRO A O 1
ATOM 1876 N N . LEU A 1 240 ? 23.942 10.215 33.791 1.00 37.94 240 LEU A N 1
ATOM 1877 C CA . LEU A 1 240 ? 23.602 8.883 33.277 1.00 37.94 240 LEU A CA 1
ATOM 1878 C C . LEU A 1 240 ? 23.561 7.791 34.365 1.00 37.94 240 LEU A C 1
ATOM 1880 O O . LEU A 1 240 ? 24.593 7.539 34.991 1.00 37.94 240 LEU A O 1
ATOM 1884 N N . PRO A 1 241 ? 22.458 7.034 34.507 1.00 38.56 241 PRO A N 1
ATOM 1885 C CA . PRO A 1 241 ? 22.532 5.696 35.059 1.00 38.56 241 PRO A CA 1
ATOM 1886 C C . PRO A 1 241 ? 23.043 4.764 33.959 1.00 38.56 241 PRO A C 1
ATOM 1888 O O . PRO A 1 241 ? 22.502 4.703 32.852 1.00 38.56 241 PRO A O 1
ATOM 1891 N N . THR A 1 242 ? 24.116 4.053 34.273 1.00 39.00 242 THR A N 1
ATOM 1892 C CA . THR A 1 242 ? 24.630 2.928 33.501 1.00 39.00 242 THR A CA 1
ATOM 1893 C C . THR A 1 242 ? 23.511 1.932 33.190 1.00 39.00 242 THR A C 1
ATOM 1895 O O . THR A 1 242 ? 22.665 1.631 34.033 1.00 39.00 242 THR A O 1
ATOM 1898 N N . LEU A 1 243 ? 23.495 1.429 31.953 1.00 37.09 243 LEU A N 1
ATOM 1899 C CA . LEU A 1 243 ? 22.639 0.314 31.551 1.00 37.09 243 LEU A CA 1
ATOM 1900 C C . LEU A 1 243 ? 22.862 -0.852 32.531 1.00 37.09 243 LEU A C 1
ATOM 1902 O O . LEU A 1 243 ? 24.014 -1.266 32.682 1.00 37.09 243 LEU A O 1
ATOM 1906 N N . PRO A 1 244 ? 21.824 -1.419 33.176 1.00 34.84 244 PRO A N 1
ATOM 1907 C CA . PRO A 1 244 ? 21.986 -2.700 33.828 1.00 34.84 244 PRO A CA 1
ATOM 1908 C C . PRO A 1 244 ? 22.100 -3.751 32.726 1.00 34.84 244 PRO A C 1
ATOM 1910 O O . PRO A 1 244 ? 21.142 -4.057 32.014 1.00 34.84 244 PRO A O 1
ATOM 1913 N N . THR A 1 245 ? 23.322 -4.246 32.575 1.00 32.66 245 THR A N 1
ATOM 1914 C CA . THR A 1 245 ? 23.662 -5.538 31.990 1.00 32.66 245 THR A CA 1
ATOM 1915 C C . THR A 1 245 ? 22.691 -6.621 32.447 1.00 32.66 245 THR A C 1
ATOM 1917 O O . THR A 1 245 ? 22.305 -6.675 33.616 1.00 32.66 245 THR A O 1
ATOM 1920 N N . GLU A 1 246 ? 22.335 -7.513 31.523 1.00 38.50 246 GLU A N 1
ATOM 1921 C CA . GLU A 1 246 ? 21.806 -8.828 31.863 1.00 38.50 246 GLU A CA 1
ATOM 1922 C C . GLU A 1 246 ? 22.636 -9.468 32.984 1.00 38.50 246 GLU A C 1
ATOM 1924 O O . GLU A 1 246 ? 23.856 -9.524 32.867 1.00 38.50 246 GLU A O 1
ATOM 1929 N N . GLN A 1 247 ? 21.954 -9.950 34.029 1.00 31.20 247 GLN A N 1
ATOM 1930 C CA . GLN A 1 247 ? 22.254 -11.131 34.861 1.00 31.20 247 GLN A CA 1
ATOM 1931 C C . GLN A 1 247 ? 21.876 -10.891 36.324 1.00 31.20 247 GLN A C 1
ATOM 1933 O O . GLN A 1 247 ? 22.583 -10.226 37.074 1.00 31.20 247 GLN A O 1
ATOM 1938 N N . SER A 1 248 ? 20.790 -11.525 36.762 1.00 25.81 248 SER A N 1
ATOM 1939 C CA . SER A 1 248 ? 20.825 -12.439 37.916 1.00 25.81 248 SER A CA 1
ATOM 1940 C C . SER A 1 248 ? 19.456 -13.088 38.092 1.00 25.81 248 SER A C 1
ATOM 1942 O O . SER A 1 248 ? 18.547 -12.599 38.754 1.00 25.81 248 SER A O 1
ATOM 1944 N N . CYS A 1 249 ? 19.330 -14.251 37.465 1.00 35.53 249 CYS A N 1
ATOM 1945 C CA . CYS A 1 249 ? 18.473 -15.310 37.953 1.00 35.53 249 CYS A CA 1
ATOM 1946 C C . CYS A 1 249 ? 19.070 -15.804 39.285 1.00 35.53 249 CYS A C 1
ATOM 1948 O O . CYS A 1 249 ? 20.030 -16.567 39.257 1.00 35.53 249 CYS A O 1
ATOM 1950 N N . SER A 1 250 ? 18.550 -15.363 40.435 1.00 27.00 250 SER A N 1
ATOM 1951 C CA . SER A 1 250 ? 18.760 -16.039 41.728 1.00 27.00 250 SER A CA 1
ATOM 1952 C C . SER A 1 250 ? 17.782 -15.551 42.806 1.00 27.00 250 SER A C 1
ATOM 1954 O O . SER A 1 250 ? 17.912 -14.445 43.315 1.00 27.00 250 SER A O 1
ATOM 1956 N N . ALA A 1 251 ? 16.834 -16.429 43.137 1.00 32.69 251 ALA A N 1
ATOM 1957 C CA . ALA A 1 251 ? 16.330 -16.752 44.476 1.00 32.69 251 ALA A CA 1
ATOM 1958 C C . ALA A 1 251 ? 15.995 -15.635 45.498 1.00 32.69 251 ALA A C 1
ATOM 1960 O O . ALA A 1 251 ? 16.873 -15.094 46.160 1.00 32.69 251 ALA A O 1
ATOM 1961 N N . SER A 1 252 ? 14.695 -15.505 45.780 1.00 30.27 252 SER A N 1
ATOM 1962 C CA . SER A 1 252 ? 14.098 -15.481 47.132 1.00 30.27 252 SER A CA 1
ATOM 1963 C C . SER A 1 252 ? 12.610 -15.856 46.971 1.00 30.27 252 SER A C 1
ATOM 1965 O O . SER A 1 252 ? 11.849 -15.163 46.306 1.00 30.27 252 SER A O 1
ATOM 1967 N N . GLN A 1 253 ? 12.194 -17.104 47.220 1.00 34.59 253 GLN A N 1
ATOM 1968 C CA . GLN A 1 253 ? 11.684 -17.580 48.517 1.00 34.59 253 GLN A CA 1
ATOM 1969 C C . GLN A 1 253 ? 11.247 -16.442 49.448 1.00 34.59 253 GLN A C 1
ATOM 1971 O O . GLN A 1 253 ? 12.098 -15.812 50.057 1.00 34.59 253 GLN A O 1
ATOM 1976 N N . ASP A 1 254 ? 9.937 -16.162 49.480 1.00 28.80 254 ASP A N 1
ATOM 1977 C CA . ASP A 1 254 ? 9.117 -16.040 50.700 1.00 28.80 254 ASP A CA 1
ATOM 1978 C C . ASP A 1 254 ? 7.685 -15.574 50.360 1.00 28.80 254 ASP A C 1
ATOM 1980 O O . ASP A 1 254 ? 7.486 -14.557 49.699 1.00 28.80 254 ASP A O 1
ATOM 1984 N N . GLY A 1 255 ? 6.666 -16.316 50.816 1.00 28.61 255 GLY A N 1
ATOM 1985 C CA . GLY A 1 255 ? 5.254 -15.899 50.763 1.00 28.61 255 GLY A CA 1
ATOM 1986 C C . GLY A 1 255 ? 4.254 -17.068 50.678 1.00 28.61 255 GLY A C 1
ATOM 1987 O O . GLY A 1 255 ? 4.375 -17.876 49.761 1.00 28.61 255 GLY A O 1
ATOM 1988 N N . PRO A 1 256 ? 3.287 -17.211 51.610 1.00 35.91 256 PRO A N 1
ATOM 1989 C CA . PRO A 1 256 ? 2.701 -18.504 51.962 1.00 35.91 256 PRO A CA 1
ATOM 1990 C C . PRO A 1 256 ? 1.454 -18.911 51.157 1.00 35.91 256 PRO A C 1
ATOM 1992 O O . PRO A 1 256 ? 0.744 -18.105 50.564 1.00 35.91 256 PRO A O 1
ATOM 1995 N N . SER A 1 257 ? 1.194 -20.216 51.225 1.00 34.28 257 SER A N 1
ATOM 1996 C CA . SER A 1 257 ? 0.006 -20.971 50.813 1.00 34.28 257 SER A CA 1
ATOM 1997 C C . SER A 1 257 ? -1.351 -20.292 51.049 1.00 34.28 257 SER A C 1
ATOM 1999 O O . SER A 1 257 ? -1.610 -19.889 52.181 1.00 34.28 257 SER A O 1
ATOM 2001 N N . LEU A 1 258 ? -2.261 -20.344 50.057 1.00 31.84 258 LEU A N 1
ATOM 2002 C CA . LEU A 1 258 ? -3.699 -20.634 50.252 1.00 31.84 258 LEU A CA 1
ATOM 2003 C C . LEU A 1 258 ? -4.475 -20.852 48.924 1.00 31.84 258 LEU A C 1
ATOM 2005 O O . LEU A 1 258 ? -4.686 -19.926 48.154 1.00 31.84 258 LEU A O 1
ATOM 2009 N N . SER A 1 259 ? -4.921 -22.106 48.754 1.00 30.94 259 SER A N 1
ATOM 2010 C CA . SER A 1 259 ? -6.151 -22.652 48.133 1.00 30.94 259 SER A CA 1
ATOM 2011 C C . SER A 1 259 ? -6.592 -22.316 46.682 1.00 30.94 259 SER A C 1
ATOM 2013 O O . SER A 1 259 ? -6.703 -21.152 46.311 1.00 30.94 259 SER A O 1
ATOM 2015 N N . PRO A 1 260 ? -6.993 -23.339 45.885 1.00 34.12 260 PRO A N 1
ATOM 2016 C CA . PRO A 1 260 ? -7.429 -23.209 44.495 1.00 34.12 260 PRO A CA 1
ATOM 2017 C C . PRO A 1 260 ? -8.940 -22.954 44.368 1.00 34.12 260 PRO A C 1
ATOM 2019 O O . PRO A 1 260 ? -9.745 -23.575 45.059 1.00 34.12 260 PRO A O 1
ATOM 2022 N N . GLY A 1 261 ? -9.338 -22.102 43.423 1.00 31.56 261 GLY A N 1
ATOM 2023 C CA . GLY A 1 261 ? -10.736 -22.001 43.003 1.00 31.56 261 GLY A CA 1
ATOM 2024 C C . GLY A 1 261 ? -11.110 -20.644 42.425 1.00 31.56 261 GLY A C 1
ATOM 2025 O O . GLY A 1 261 ? -11.499 -19.758 43.169 1.00 31.56 261 GLY A O 1
ATOM 2026 N N . SER A 1 262 ? -11.018 -20.503 41.101 1.00 30.14 262 SER A N 1
ATOM 2027 C CA . SER A 1 262 ? -12.021 -19.818 40.268 1.00 30.14 262 SER A CA 1
ATOM 2028 C C . SER A 1 262 ? -11.544 -19.815 38.813 1.00 30.14 262 SER A C 1
ATOM 2030 O O . SER A 1 262 ? -11.026 -18.829 38.294 1.00 30.14 262 SER A O 1
ATOM 2032 N N . LEU A 1 263 ? -11.728 -20.958 38.154 1.00 32.88 263 LEU A N 1
ATOM 2033 C CA . LEU A 1 263 ? -11.973 -21.004 36.716 1.00 32.88 263 LEU A CA 1
ATOM 2034 C C . LEU A 1 263 ? -13.303 -20.287 36.414 1.00 32.88 263 LEU A C 1
ATOM 2036 O O . LEU A 1 263 ? -14.237 -20.384 37.205 1.00 32.88 263 LEU A O 1
ATOM 2040 N N . ALA A 1 264 ? -13.381 -19.687 35.224 1.00 31.64 264 ALA A N 1
ATOM 2041 C CA . ALA A 1 264 ? -14.578 -19.203 34.522 1.00 31.64 264 ALA A CA 1
ATOM 2042 C C . ALA A 1 264 ? -15.029 -17.743 34.748 1.00 31.64 264 ALA A C 1
ATOM 2044 O O . ALA A 1 264 ? -15.550 -17.372 35.797 1.00 31.64 264 ALA A O 1
ATOM 2045 N N . LYS A 1 265 ? -14.901 -16.966 33.662 1.00 32.66 265 LYS A N 1
ATOM 2046 C CA . LYS A 1 265 ? -15.891 -16.062 33.028 1.00 32.66 265 LYS A CA 1
ATOM 2047 C C . LYS A 1 265 ? -15.203 -15.532 31.757 1.00 32.66 265 LYS A C 1
ATOM 2049 O O . LYS A 1 265 ? -14.154 -14.908 31.878 1.00 32.66 265 LYS A O 1
ATOM 2054 N N . VAL A 1 266 ? -15.474 -16.110 30.580 1.00 37.09 266 VAL A N 1
ATOM 2055 C CA . VAL A 1 266 ? -16.573 -15.765 29.641 1.00 37.09 266 VAL A CA 1
ATOM 2056 C C . VAL A 1 266 ? -16.682 -14.265 29.442 1.00 37.09 266 VAL A C 1
ATOM 2058 O O . VAL A 1 266 ? -17.050 -13.588 30.426 1.00 37.09 266 VAL A O 1
#

Sequence (266 aa):
MGRPYEAASGPACTAGNVSNLDPKSSFEGTKVDVGNIVLALYSGLFAYGGWNYLNFVTEEMINPYRNLPLAIIISLPIVTLVYVLTNLAYFTTLSPEQMLTSEAVAVDFGNYHLGVMSWIIPVFVGLSCFGSVNGSLFTSSRLFFVGAREGHLPSILSMIHPRLLTPVPSLVFTCLMTLLYAFSKDIFSVINFFSFFNWLCVALAIIGMIWLRYQKPDLERPIKSWWRVASSWHLSTGPLPTLPTEQSCSASQDGPSLSPGSLAKV

InterPro domains:
  IPR002293 Amino acid/polyamine transporter I [PF13520] (35-226)
  IPR050598 Cellular Amino Acid Transporter [PTHR11785] (16-230)